Protein AF-C1N6L1-F1 (afdb_monomer)

Nearest PDB structures (foldseek):
  8ee1-assembly1_A  TM=9.247E-01  e=3.999E-08  Saccharopolyspora erythraea
  8ee1-assembly1_D-2  TM=9.179E-01  e=5.974E-08  Saccharopolyspora erythraea
  2hg4-assembly2_D  TM=8.400E-01  e=8.121E-07  Saccharopolyspora erythraea
  3hhd-assembly2_B  TM=9.606E-01  e=1.604E-04  Homo sapiens
  5my0-assembly2_C  TM=9.327E-01  e=1.004E-04  Mus musculus

Organism: Micromonas pusilla (strain CCMP1545) (NCBI:txid564608)

Structure (mmCIF, N/CA/C/O backbone):
data_AF-C1N6L1-F1
#
_entry.id   AF-C1N6L1-F1
#
loop_
_atom_site.group_PDB
_atom_site.id
_atom_site.type_symbol
_atom_site.label_atom_id
_atom_site.label_alt_id
_atom_site.label_comp_id
_atom_site.label_asym_id
_atom_site.label_entity_id
_atom_site.label_seq_id
_atom_site.pdbx_PDB_ins_code
_atom_site.Cartn_x
_atom_site.Cartn_y
_atom_site.Cartn_z
_atom_site.occupancy
_atom_site.B_iso_or_equiv
_atom_site.auth_seq_id
_atom_site.auth_comp_id
_atom_site.auth_asym_id
_atom_site.auth_atom_id
_atom_site.pdbx_PDB_model_num
ATOM 1 N N . MET A 1 1 ? 19.100 -12.404 27.859 1.00 32.50 1 MET A N 1
ATOM 2 C CA . MET A 1 1 ? 19.751 -12.603 26.549 1.00 32.50 1 MET A CA 1
ATOM 3 C C . MET A 1 1 ? 18.911 -13.611 25.803 1.00 32.50 1 MET A C 1
ATOM 5 O O . MET A 1 1 ? 19.029 -14.792 26.083 1.00 32.50 1 MET A O 1
ATOM 9 N N . GLU A 1 2 ? 18.026 -13.154 24.929 1.00 23.53 2 GLU A N 1
ATOM 10 C CA . GLU A 1 2 ? 17.274 -14.043 24.049 1.00 23.53 2 GLU A CA 1
ATOM 11 C C . GLU A 1 2 ? 17.123 -13.315 22.715 1.00 23.53 2 GLU A C 1
ATOM 13 O O . GLU A 1 2 ? 16.688 -12.164 22.660 1.00 23.53 2 GLU A O 1
ATOM 18 N N . TYR A 1 3 ? 17.678 -13.934 21.678 1.00 26.08 3 TYR A N 1
ATOM 19 C CA . TYR A 1 3 ? 17.880 -13.371 20.351 1.00 26.08 3 TYR A CA 1
ATOM 20 C C . TYR A 1 3 ? 16.546 -13.333 19.597 1.00 26.08 3 TYR A C 1
ATOM 22 O O . TYR A 1 3 ? 15.983 -14.375 19.271 1.00 26.08 3 TYR A O 1
ATOM 30 N N . ALA A 1 4 ? 16.064 -12.135 19.267 1.00 24.73 4 ALA A N 1
ATOM 31 C CA . ALA A 1 4 ? 14.999 -11.959 18.289 1.00 24.73 4 ALA A CA 1
ATOM 32 C C . ALA A 1 4 ? 15.598 -12.034 16.874 1.00 24.73 4 ALA A C 1
ATOM 34 O O . ALA A 1 4 ? 16.163 -11.063 16.373 1.00 24.73 4 ALA A O 1
ATOM 35 N N . HIS A 1 5 ? 15.469 -13.187 16.218 1.00 28.05 5 HIS A N 1
ATOM 36 C CA . HIS A 1 5 ? 15.576 -13.267 14.763 1.00 28.05 5 HIS A CA 1
ATOM 37 C C . HIS A 1 5 ? 14.270 -12.740 14.151 1.00 28.05 5 HIS A C 1
ATOM 39 O O . HIS A 1 5 ? 13.277 -13.455 14.080 1.00 28.05 5 HIS A O 1
ATOM 45 N N . LEU A 1 6 ? 14.266 -11.479 13.713 1.00 30.25 6 LEU A N 1
ATOM 46 C CA . LEU A 1 6 ? 13.184 -10.885 12.921 1.00 30.25 6 LEU A CA 1
ATOM 47 C C . LEU A 1 6 ? 13.727 -10.520 11.537 1.00 30.25 6 LEU A C 1
ATOM 49 O O . LEU A 1 6 ? 14.146 -9.395 11.283 1.00 30.25 6 LEU A O 1
ATOM 53 N N . GLY A 1 7 ? 13.747 -11.511 10.647 1.00 26.64 7 GLY A N 1
ATOM 54 C CA . GLY A 1 7 ? 13.896 -11.295 9.213 1.00 26.64 7 GLY A CA 1
ATOM 55 C C . GLY A 1 7 ? 12.523 -11.029 8.604 1.00 26.64 7 GLY A C 1
ATOM 56 O O . GLY A 1 7 ? 11.727 -11.953 8.472 1.00 26.64 7 GLY A O 1
ATOM 57 N N . SER A 1 8 ? 12.233 -9.785 8.220 1.00 33.69 8 SER A N 1
ATO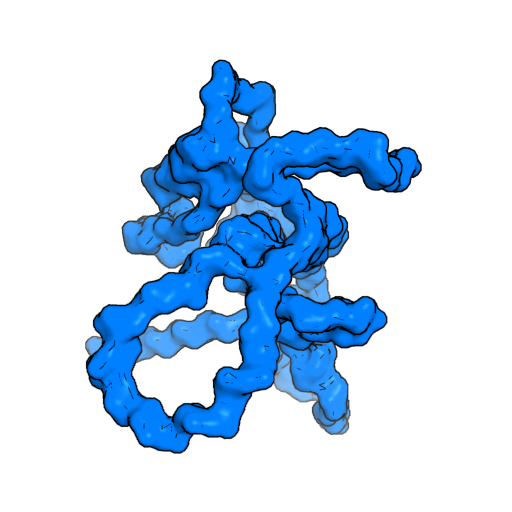M 58 C CA . SER A 1 8 ? 11.078 -9.461 7.377 1.00 33.69 8 SER A CA 1
ATOM 59 C C . SER A 1 8 ? 11.461 -9.635 5.906 1.00 33.69 8 SER A C 1
ATOM 61 O O . SER A 1 8 ? 11.811 -8.684 5.210 1.00 33.69 8 SER A O 1
ATOM 63 N N . GLY A 1 9 ? 11.437 -10.882 5.446 1.00 31.31 9 GLY A N 1
ATOM 64 C CA . GLY A 1 9 ? 11.359 -11.206 4.029 1.00 31.31 9 GLY A CA 1
ATOM 65 C C . GLY A 1 9 ? 9.901 -11.442 3.654 1.00 31.31 9 GLY A C 1
ATOM 66 O O . GLY A 1 9 ? 9.338 -12.466 4.033 1.00 31.31 9 GLY A O 1
ATOM 67 N N . GLY A 1 10 ? 9.296 -10.533 2.887 1.00 37.19 10 GLY A N 1
ATOM 68 C CA . GLY A 1 10 ? 8.065 -10.774 2.126 1.00 37.19 10 GLY A CA 1
ATOM 69 C C . GLY A 1 10 ? 8.317 -11.767 0.987 1.00 37.19 10 GLY A C 1
ATOM 70 O O . GLY A 1 10 ? 8.162 -11.450 -0.185 1.00 37.19 10 GLY A O 1
ATOM 71 N N . GLY A 1 11 ? 8.781 -12.966 1.331 1.00 34.31 11 GLY A N 1
ATOM 72 C CA . GLY A 1 11 ? 8.816 -14.131 0.470 1.00 34.31 11 GLY A CA 1
ATOM 73 C C . GLY A 1 11 ? 7.820 -15.116 1.046 1.00 34.31 11 GLY A C 1
ATOM 74 O O . GLY A 1 11 ? 8.129 -15.817 2.005 1.00 34.31 11 GLY A O 1
ATOM 75 N N . GLY A 1 12 ? 6.614 -15.162 0.486 1.00 36.62 12 GLY A N 1
ATOM 76 C CA . GLY A 1 12 ? 5.636 -16.206 0.780 1.00 36.62 12 GLY A CA 1
ATOM 77 C C . GLY A 1 12 ? 6.090 -17.560 0.233 1.00 36.62 12 GLY A C 1
ATOM 78 O O . GLY A 1 12 ? 5.428 -18.123 -0.628 1.00 36.62 12 GLY A O 1
ATOM 79 N N . GLY A 1 13 ? 7.219 -18.080 0.715 1.00 35.06 13 GLY A N 1
ATOM 80 C CA . GLY A 1 13 ? 7.572 -19.492 0.648 1.00 35.06 13 GLY A CA 1
ATOM 81 C C . GLY A 1 13 ? 6.890 -20.204 1.807 1.00 35.06 13 GLY A C 1
ATOM 82 O O . GLY A 1 13 ? 7.518 -20.505 2.817 1.00 35.06 13 GLY A O 1
ATOM 83 N N . GLY A 1 14 ? 5.575 -20.399 1.702 1.00 37.25 14 GLY A N 1
ATOM 84 C CA . GLY A 1 14 ? 4.820 -21.185 2.669 1.00 37.25 14 GLY A CA 1
ATOM 85 C C . GLY A 1 14 ? 5.219 -22.653 2.572 1.00 37.25 14 GLY A C 1
ATOM 86 O O . GLY A 1 14 ? 4.683 -23.380 1.742 1.00 37.25 14 GLY A O 1
ATOM 87 N N . GLY A 1 15 ? 6.148 -23.083 3.425 1.00 39.19 15 GLY A N 1
ATOM 88 C CA . GLY A 1 15 ? 6.404 -24.492 3.704 1.00 39.19 15 GLY A CA 1
ATOM 89 C C . GLY A 1 15 ? 5.211 -25.108 4.434 1.00 39.19 15 GLY A C 1
ATOM 90 O O . GLY A 1 15 ? 5.141 -25.075 5.658 1.00 39.19 15 GLY A O 1
ATOM 91 N N . GLY A 1 16 ? 4.262 -25.647 3.670 1.00 38.69 16 GLY A N 1
ATOM 92 C CA . GLY A 1 16 ? 3.293 -26.641 4.125 1.00 38.69 16 GLY A CA 1
ATOM 93 C C . GLY A 1 16 ? 3.703 -28.002 3.564 1.00 38.69 16 GLY A C 1
ATOM 94 O O . GLY A 1 16 ? 3.929 -28.118 2.364 1.00 38.69 16 GLY A O 1
ATOM 95 N N . GLY A 1 17 ? 3.854 -29.001 4.434 1.00 39.53 17 GLY A N 1
ATOM 96 C CA . GLY A 1 17 ? 4.333 -30.340 4.086 1.00 39.53 17 GLY A CA 1
ATOM 97 C C . GLY A 1 17 ? 3.552 -31.017 2.951 1.00 39.53 17 GLY A C 1
ATOM 98 O O . GLY A 1 17 ? 2.340 -31.196 3.031 1.00 39.53 17 GLY A O 1
ATOM 99 N N . ASP A 1 18 ? 4.328 -31.367 1.928 1.00 53.88 18 ASP A N 1
ATOM 100 C CA . ASP A 1 18 ? 4.169 -32.284 0.796 1.00 53.88 18 ASP A CA 1
ATOM 101 C C . ASP A 1 18 ? 2.929 -33.204 0.723 1.00 53.88 18 ASP A C 1
ATOM 103 O O . ASP A 1 18 ? 2.715 -34.076 1.568 1.00 53.88 18 ASP A O 1
ATOM 107 N N . ARG A 1 19 ? 2.199 -33.086 -0.399 1.00 47.44 19 ARG A N 1
ATOM 108 C CA . ARG A 1 19 ? 1.609 -34.225 -1.127 1.00 47.44 19 ARG A CA 1
ATOM 109 C C . ARG A 1 19 ? 1.656 -33.993 -2.641 1.00 47.44 19 ARG A C 1
ATOM 111 O O . ARG A 1 19 ? 0.609 -33.900 -3.264 1.00 47.44 19 ARG A O 1
ATOM 118 N N . THR A 1 20 ? 2.854 -33.866 -3.198 1.00 48.56 20 THR A N 1
ATOM 119 C CA . THR A 1 20 ? 3.286 -34.349 -4.521 1.00 48.56 20 THR A CA 1
ATOM 120 C C . THR A 1 20 ? 4.716 -33.850 -4.717 1.00 48.56 20 THR A C 1
ATOM 122 O O . THR A 1 20 ? 4.917 -32.641 -4.837 1.00 48.56 20 THR A O 1
ATOM 125 N N . GLY A 1 21 ? 5.686 -34.761 -4.814 1.00 45.62 21 GLY A N 1
ATOM 126 C CA . GLY A 1 21 ? 7.041 -34.471 -5.287 1.00 45.62 21 GLY A CA 1
ATOM 127 C C . GLY A 1 21 ? 7.032 -33.999 -6.742 1.00 45.62 21 GLY A C 1
ATOM 128 O O . GLY A 1 21 ? 7.324 -34.766 -7.652 1.00 45.62 21 GLY A O 1
ATOM 129 N N . GLY A 1 22 ? 6.622 -32.753 -6.962 1.00 56.22 22 GLY A N 1
ATOM 130 C CA . GLY A 1 22 ? 6.743 -32.057 -8.230 1.00 56.22 22 GLY A CA 1
ATOM 131 C C . GLY A 1 22 ? 8.040 -31.269 -8.224 1.00 56.22 22 GLY A C 1
ATOM 132 O O . GLY A 1 22 ? 8.235 -30.417 -7.355 1.00 56.22 22 GLY A O 1
ATOM 133 N N . ASP A 1 23 ? 8.919 -31.560 -9.179 1.00 62.56 23 ASP A N 1
ATOM 134 C CA . ASP A 1 23 ? 10.159 -30.818 -9.378 1.00 62.56 23 ASP A CA 1
ATOM 135 C C . ASP A 1 23 ? 9.878 -29.312 -9.404 1.00 62.56 23 ASP A C 1
ATOM 137 O O . ASP A 1 23 ? 8.969 -28.833 -10.093 1.00 62.56 23 ASP A O 1
ATOM 141 N N . ALA A 1 24 ? 10.656 -28.552 -8.632 1.00 78.81 24 ALA A N 1
ATOM 142 C CA . ALA A 1 24 ? 10.551 -27.104 -8.626 1.00 78.81 24 ALA A CA 1
ATOM 143 C C . ALA A 1 24 ? 10.782 -26.586 -10.053 1.00 78.81 24 ALA A C 1
ATOM 145 O O . ALA A 1 24 ? 11.872 -26.716 -10.610 1.00 78.81 24 ALA A O 1
ATOM 146 N N . SER A 1 25 ? 9.739 -26.004 -10.649 1.00 86.38 25 SER A N 1
ATOM 147 C CA . SER A 1 25 ? 9.817 -25.440 -11.995 1.00 86.38 25 SER A CA 1
ATOM 148 C C . SER A 1 25 ? 10.957 -24.416 -12.079 1.00 86.38 25 SER A C 1
ATOM 150 O O . SER A 1 25 ? 11.070 -23.570 -11.184 1.00 86.38 25 SER A O 1
ATOM 152 N N . PRO A 1 26 ? 11.750 -24.390 -13.168 1.00 86.00 26 PRO A N 1
ATOM 153 C CA . PRO A 1 26 ? 12.787 -23.372 -13.363 1.00 86.00 26 PRO A CA 1
ATOM 154 C C . PRO A 1 26 ? 12.217 -21.943 -13.378 1.00 86.00 26 PRO A C 1
ATOM 156 O O . PRO A 1 26 ? 12.935 -20.970 -13.149 1.00 86.00 26 PRO A O 1
ATOM 159 N N . TYR A 1 27 ? 10.907 -21.797 -13.598 1.00 87.88 27 TYR A N 1
ATOM 160 C CA . TYR A 1 27 ? 10.216 -20.513 -13.566 1.00 87.88 27 TYR A CA 1
ATOM 161 C C . TYR A 1 27 ? 9.769 -20.091 -12.164 1.00 87.88 27 TYR A C 1
ATOM 163 O O . TYR A 1 27 ? 9.401 -18.934 -11.987 1.00 87.88 27 TYR A O 1
ATOM 171 N N . ALA A 1 28 ? 9.824 -20.971 -11.159 1.00 87.44 28 ALA A N 1
ATOM 172 C CA . ALA A 1 28 ? 9.332 -20.676 -9.813 1.00 87.44 28 ALA A CA 1
ATOM 173 C C . ALA A 1 28 ? 10.054 -19.473 -9.186 1.00 87.44 28 ALA A C 1
ATOM 175 O O . ALA A 1 28 ? 9.405 -18.577 -8.651 1.00 87.44 28 ALA A O 1
ATOM 176 N N . ALA A 1 29 ? 11.381 -19.394 -9.342 1.00 84.31 29 ALA A N 1
ATOM 177 C CA . ALA A 1 29 ? 12.187 -18.300 -8.798 1.00 84.31 29 ALA A CA 1
ATOM 178 C C . ALA A 1 29 ? 11.819 -16.930 -9.392 1.00 84.31 29 ALA A C 1
ATOM 180 O O . ALA A 1 29 ? 11.841 -15.917 -8.698 1.00 84.31 29 ALA A O 1
ATOM 181 N N . THR A 1 30 ? 11.453 -16.886 -10.675 1.00 90.31 30 THR A N 1
ATOM 182 C CA . THR A 1 30 ? 11.105 -15.634 -11.365 1.00 90.31 30 THR A CA 1
ATOM 183 C C . THR A 1 30 ? 9.598 -15.381 -11.417 1.00 90.31 30 THR A C 1
ATOM 185 O O . THR A 1 30 ? 9.170 -14.293 -11.804 1.00 90.31 30 THR A O 1
ATOM 188 N N . GLY A 1 31 ? 8.777 -16.377 -11.091 1.00 88.00 31 GLY A N 1
ATOM 189 C CA . GLY A 1 31 ? 7.320 -16.310 -11.163 1.00 88.00 31 GLY A CA 1
ATOM 190 C C . GLY A 1 31 ? 6.681 -15.634 -9.954 1.00 88.00 31 GLY A C 1
ATOM 191 O O . GLY A 1 31 ? 5.614 -15.047 -10.097 1.00 88.00 31 GLY A O 1
ATOM 192 N N . SER A 1 32 ? 7.332 -15.682 -8.787 1.00 84.88 32 SER A N 1
ATOM 193 C CA . SER A 1 32 ? 6.770 -15.179 -7.523 1.00 84.88 32 SER A CA 1
ATOM 194 C C . SER A 1 32 ? 7.600 -14.095 -6.832 1.00 84.88 32 SER A C 1
ATOM 196 O O . SER A 1 32 ? 7.096 -13.434 -5.925 1.00 84.88 32 SER A O 1
ATOM 198 N N . ALA A 1 33 ? 8.856 -13.877 -7.235 1.00 88.81 33 ALA A N 1
ATOM 199 C CA . ALA A 1 33 ? 9.702 -12.866 -6.609 1.00 88.81 33 ALA A CA 1
ATOM 200 C C . ALA A 1 33 ? 9.187 -11.444 -6.894 1.00 88.81 33 ALA A C 1
ATOM 202 O O . ALA A 1 33 ? 9.113 -11.019 -8.049 1.00 88.81 33 ALA A O 1
ATOM 203 N N . LEU A 1 34 ? 8.901 -10.675 -5.835 1.00 86.94 34 LEU A N 1
ATOM 204 C CA . LEU A 1 34 ? 8.399 -9.300 -5.947 1.00 86.94 34 LEU A CA 1
ATOM 205 C C . LEU A 1 34 ? 9.323 -8.410 -6.786 1.00 86.94 34 LEU A C 1
ATOM 207 O O . LEU A 1 34 ? 8.837 -7.646 -7.614 1.00 86.94 34 LEU A O 1
ATOM 211 N N . SER A 1 35 ? 10.645 -8.537 -6.637 1.00 84.12 35 SER A N 1
ATOM 212 C CA . SER A 1 35 ? 11.641 -7.773 -7.410 1.00 84.12 35 SER A CA 1
ATOM 213 C C . SER A 1 35 ? 11.544 -8.001 -8.921 1.00 84.12 35 SER A C 1
ATOM 215 O O . SER A 1 35 ? 11.841 -7.105 -9.710 1.00 84.12 35 SER A O 1
ATOM 217 N N . VAL A 1 36 ? 11.086 -9.182 -9.336 1.00 92.00 36 VAL A N 1
ATOM 218 C CA . VAL A 1 36 ? 10.944 -9.545 -10.746 1.00 92.00 36 VAL A CA 1
ATOM 219 C C . VAL A 1 36 ? 9.706 -8.894 -11.369 1.00 92.00 36 VAL A C 1
ATOM 221 O O . VAL A 1 36 ? 9.691 -8.678 -12.578 1.00 92.00 36 VAL A O 1
ATOM 224 N N . ALA A 1 37 ? 8.694 -8.507 -10.583 1.00 91.25 37 ALA A N 1
ATOM 225 C CA . ALA A 1 37 ? 7.461 -7.911 -11.103 1.00 91.25 37 ALA A CA 1
ATOM 226 C C . ALA A 1 37 ? 7.715 -6.616 -11.900 1.00 91.25 37 ALA A C 1
ATOM 228 O O . ALA A 1 37 ? 7.333 -6.529 -13.069 1.00 91.25 37 ALA A O 1
ATOM 229 N N . ALA A 1 38 ? 8.422 -5.640 -11.317 1.00 90.69 38 ALA A N 1
ATOM 230 C CA . ALA A 1 38 ? 8.772 -4.400 -12.013 1.00 90.69 38 ALA A CA 1
ATOM 231 C C . ALA A 1 38 ? 9.700 -4.657 -13.215 1.00 90.69 38 ALA A C 1
ATOM 233 O O . ALA A 1 38 ? 9.512 -4.080 -14.287 1.00 90.69 38 ALA A O 1
ATOM 234 N N . GLY A 1 39 ? 10.661 -5.577 -13.063 1.00 90.44 39 GLY A N 1
ATOM 235 C CA . GLY A 1 39 ? 11.566 -5.982 -14.140 1.00 90.44 39 GLY A CA 1
ATOM 236 C C . GLY A 1 39 ? 10.844 -6.622 -15.329 1.00 90.44 39 GLY A C 1
ATOM 237 O O . GLY A 1 39 ? 11.198 -6.347 -16.470 1.00 90.44 39 GLY A O 1
ATOM 238 N N . ARG A 1 40 ? 9.791 -7.419 -15.096 1.00 93.25 40 ARG A N 1
ATOM 239 C CA . ARG A 1 40 ? 8.971 -8.026 -16.159 1.00 93.25 40 ARG A CA 1
ATOM 240 C C . ARG A 1 40 ? 8.203 -6.989 -16.962 1.00 93.25 40 ARG A C 1
ATOM 242 O O . ARG A 1 40 ? 8.122 -7.132 -18.175 1.00 93.25 40 ARG A O 1
ATOM 249 N N . ILE A 1 41 ? 7.675 -5.953 -16.310 1.00 90.25 41 ILE A N 1
ATOM 250 C CA . ILE A 1 41 ? 7.022 -4.835 -17.005 1.00 90.25 41 ILE A CA 1
ATOM 251 C C . ILE A 1 41 ? 8.053 -4.117 -17.880 1.00 90.25 41 ILE A C 1
ATOM 253 O O . ILE A 1 41 ? 7.823 -3.937 -19.073 1.00 90.25 41 ILE A O 1
ATOM 257 N N . ALA A 1 42 ? 9.215 -3.773 -17.318 1.00 88.88 42 ALA A N 1
ATOM 258 C CA . ALA A 1 42 ? 10.275 -3.115 -18.077 1.00 88.88 42 ALA A CA 1
ATOM 259 C C . ALA A 1 42 ? 10.747 -3.960 -19.270 1.00 88.88 42 ALA A C 1
ATOM 261 O O . ALA A 1 42 ? 10.841 -3.450 -20.381 1.00 88.88 42 ALA A O 1
ATOM 262 N N . PHE A 1 43 ? 10.961 -5.261 -19.066 1.00 89.81 43 PHE A N 1
ATOM 263 C CA . PHE A 1 43 ? 11.347 -6.194 -20.121 1.00 89.81 43 PHE A CA 1
ATOM 264 C C . PHE A 1 43 ? 10.274 -6.317 -21.212 1.00 89.81 43 PHE A C 1
ATOM 266 O O . PHE A 1 43 ? 10.594 -6.210 -22.392 1.00 89.81 43 PHE A O 1
ATOM 273 N N . ALA A 1 44 ? 9.004 -6.501 -20.835 1.00 92.12 44 ALA A N 1
ATOM 274 C CA . ALA A 1 44 ? 7.905 -6.706 -21.780 1.00 92.12 44 ALA A CA 1
ATOM 275 C C . ALA A 1 44 ? 7.644 -5.486 -22.677 1.00 92.12 44 ALA A C 1
ATOM 277 O O . ALA A 1 44 ? 7.279 -5.654 -23.837 1.00 92.12 44 ALA A O 1
ATOM 278 N N . PHE A 1 45 ? 7.843 -4.272 -22.155 1.00 85.62 45 PHE A N 1
ATOM 279 C CA . PHE A 1 45 ? 7.627 -3.025 -22.896 1.00 85.62 45 PHE A CA 1
ATOM 280 C C . PHE A 1 45 ? 8.920 -2.362 -23.398 1.00 85.62 45 PHE A C 1
ATOM 282 O O . PHE A 1 45 ? 8.861 -1.287 -23.992 1.00 85.62 45 PHE A O 1
ATOM 289 N N . GLY A 1 46 ? 10.086 -2.974 -23.172 1.00 83.94 46 GLY A N 1
ATOM 290 C CA . GLY A 1 46 ? 11.377 -2.425 -23.595 1.00 83.94 46 GLY A CA 1
ATOM 291 C C . GLY A 1 46 ? 11.775 -1.128 -22.879 1.00 83.94 46 GLY A C 1
ATOM 292 O O . GLY A 1 46 ? 12.427 -0.271 -23.474 1.00 83.94 46 GLY A O 1
ATOM 293 N N . PHE A 1 47 ? 11.381 -0.944 -21.615 1.00 83.81 47 PHE A N 1
ATOM 294 C CA . PHE A 1 47 ? 11.764 0.234 -20.835 1.00 83.81 47 PHE A CA 1
ATOM 295 C C . PHE A 1 47 ? 13.217 0.127 -20.360 1.00 83.81 47 PHE A C 1
ATOM 297 O O . PHE A 1 47 ? 13.586 -0.817 -19.667 1.00 83.81 47 PHE A O 1
ATOM 304 N N . GLY A 1 48 ? 14.034 1.127 -20.699 1.00 70.94 48 GLY A N 1
ATOM 305 C CA . GLY A 1 48 ? 15.458 1.181 -20.339 1.00 70.94 48 GLY A CA 1
ATOM 306 C C . GLY A 1 48 ? 15.780 1.931 -19.040 1.00 70.94 48 GLY A C 1
ATOM 307 O O . GLY A 1 48 ? 16.950 2.093 -18.706 1.00 70.94 48 GLY A O 1
ATOM 308 N N . SER A 1 49 ? 14.771 2.439 -18.325 1.00 71.75 49 SER A N 1
ATOM 309 C CA . SER A 1 49 ? 14.949 3.197 -17.079 1.00 71.75 49 SER A CA 1
ATOM 310 C C . SER A 1 49 ? 14.894 2.308 -15.829 1.00 71.75 49 SER A C 1
ATOM 312 O O . SER A 1 49 ? 14.700 1.099 -15.905 1.00 71.75 49 SER A O 1
ATOM 314 N N . THR A 1 50 ? 15.025 2.919 -14.647 1.00 83.88 50 THR A N 1
ATOM 315 C CA . THR A 1 50 ? 14.895 2.234 -13.352 1.00 83.88 50 THR A CA 1
ATOM 316 C C . THR A 1 50 ? 13.573 1.471 -13.234 1.00 83.88 50 THR A C 1
ATOM 318 O O . THR A 1 50 ? 12.506 2.048 -13.436 1.00 83.88 50 THR A O 1
ATOM 321 N N . ALA A 1 51 ? 13.661 0.203 -12.832 1.00 88.69 51 ALA A N 1
ATOM 322 C CA . ALA A 1 51 ? 12.535 -0.636 -12.445 1.00 88.69 51 ALA A CA 1
ATOM 323 C C . ALA A 1 51 ? 12.722 -1.060 -10.985 1.00 88.69 51 ALA A C 1
ATOM 325 O O . ALA A 1 51 ? 13.768 -1.599 -10.624 1.00 88.69 51 ALA A O 1
ATOM 326 N N . VAL A 1 52 ? 11.730 -0.789 -10.138 1.00 91.50 52 VAL A N 1
ATOM 327 C CA . VAL A 1 52 ? 11.799 -1.069 -8.701 1.00 91.50 52 VAL A CA 1
ATOM 328 C C . VAL A 1 52 ? 10.461 -1.594 -8.203 1.00 91.50 52 VAL A C 1
ATOM 330 O O . VAL A 1 52 ? 9.407 -1.082 -8.578 1.00 91.50 52 VAL A O 1
ATOM 333 N N . SER A 1 53 ? 10.515 -2.612 -7.352 1.00 93.31 53 SER A N 1
ATOM 334 C CA . SER A 1 53 ? 9.362 -3.093 -6.596 1.00 93.31 53 SER A CA 1
ATOM 335 C C . SER A 1 53 ? 9.431 -2.529 -5.182 1.00 93.31 53 SER A C 1
ATOM 337 O O . SER A 1 53 ? 10.493 -2.549 -4.562 1.00 93.31 53 SER A O 1
ATOM 339 N N . VAL A 1 54 ? 8.306 -2.021 -4.681 1.00 93.62 54 VAL A N 1
ATOM 340 C CA . VAL A 1 54 ? 8.196 -1.399 -3.357 1.00 93.62 54 VAL A CA 1
ATOM 341 C C . VAL A 1 54 ? 7.271 -2.248 -2.496 1.00 93.62 54 VAL A C 1
ATOM 343 O O . VAL A 1 54 ? 6.148 -2.532 -2.904 1.00 93.62 54 VAL A O 1
ATOM 346 N N . ASP A 1 55 ? 7.736 -2.623 -1.306 1.00 94.81 55 ASP A N 1
ATOM 347 C CA . ASP A 1 55 ? 6.926 -3.297 -0.293 1.00 94.81 55 ASP A CA 1
ATOM 348 C C . ASP A 1 55 ? 7.008 -2.514 1.019 1.00 94.81 55 ASP A C 1
ATOM 350 O O . ASP A 1 55 ? 7.965 -2.619 1.784 1.00 94.81 55 ASP A O 1
ATOM 354 N N . THR A 1 56 ? 6.002 -1.671 1.241 1.00 95.50 56 THR A N 1
ATOM 355 C CA . THR A 1 56 ? 5.779 -0.971 2.512 1.00 95.50 56 THR A CA 1
ATOM 356 C C . THR A 1 56 ? 4.420 -1.357 3.091 1.00 95.50 56 THR A C 1
ATOM 358 O O . THR A 1 56 ? 3.713 -0.520 3.656 1.00 95.50 56 THR A O 1
ATOM 361 N N . ALA A 1 57 ? 4.021 -2.622 2.905 1.00 95.88 57 ALA A N 1
ATOM 362 C CA . ALA A 1 57 ? 2.706 -3.134 3.279 1.00 95.88 57 ALA A CA 1
ATOM 363 C C . ALA A 1 57 ? 1.561 -2.259 2.717 1.00 95.88 57 ALA A C 1
ATOM 365 O O . ALA A 1 57 ? 1.514 -1.980 1.517 1.00 95.88 57 ALA A O 1
ATOM 366 N N . CYS A 1 58 ? 0.635 -1.804 3.569 1.00 96.50 58 CYS A N 1
ATOM 367 C CA . CYS A 1 58 ? -0.585 -1.093 3.175 1.00 96.50 58 CYS A CA 1
ATOM 368 C C . CYS A 1 58 ? -0.346 0.216 2.397 1.00 96.50 58 CYS A C 1
ATOM 370 O O . CYS A 1 58 ? -1.253 0.679 1.709 1.00 96.50 58 CYS A O 1
ATOM 372 N N . SER A 1 59 ? 0.846 0.818 2.483 1.00 96.50 59 SER A N 1
ATOM 373 C CA . SER A 1 59 ? 1.180 2.070 1.788 1.00 96.50 59 SER A CA 1
ATOM 374 C C . SER A 1 59 ? 1.941 1.876 0.470 1.00 96.50 59 SER A C 1
ATOM 376 O O . SER A 1 59 ? 2.225 2.866 -0.202 1.00 96.50 59 SER A O 1
ATOM 378 N N . ALA A 1 60 ? 2.243 0.634 0.062 1.00 95.12 60 ALA A N 1
ATOM 379 C CA . ALA A 1 60 ? 3.156 0.335 -1.049 1.00 95.12 60 ALA A CA 1
ATOM 380 C C . ALA A 1 60 ? 2.828 1.086 -2.353 1.00 95.12 60 ALA A C 1
ATOM 382 O O . ALA A 1 60 ? 3.727 1.637 -2.987 1.00 95.12 60 ALA A O 1
ATOM 383 N N . ALA A 1 61 ? 1.547 1.177 -2.731 1.00 93.31 61 ALA A N 1
ATOM 384 C CA . ALA A 1 61 ? 1.129 1.878 -3.947 1.00 93.31 61 ALA A CA 1
ATOM 385 C C . ALA A 1 61 ? 1.385 3.398 -3.885 1.00 93.31 61 ALA A C 1
ATOM 387 O O . ALA A 1 61 ? 1.855 3.983 -4.860 1.00 93.31 61 ALA A O 1
ATOM 388 N N . LEU A 1 62 ? 1.132 4.043 -2.739 1.00 93.44 62 LEU A N 1
ATOM 389 C CA . LEU A 1 62 ? 1.419 5.472 -2.553 1.00 93.44 62 LEU A CA 1
ATOM 390 C C . LEU A 1 62 ? 2.927 5.731 -2.475 1.00 93.44 62 LEU A C 1
ATOM 392 O O . LEU A 1 62 ? 3.410 6.695 -3.066 1.00 93.44 62 LEU A O 1
ATOM 396 N N . THR A 1 63 ? 3.683 4.843 -1.826 1.00 94.56 63 THR A N 1
ATOM 397 C CA . THR A 1 63 ? 5.150 4.908 -1.808 1.00 94.56 63 THR A CA 1
ATOM 398 C C . THR A 1 63 ? 5.727 4.745 -3.217 1.00 94.56 63 THR A C 1
ATOM 400 O O . THR A 1 63 ? 6.659 5.458 -3.577 1.00 94.56 63 THR A O 1
ATOM 403 N N . ALA A 1 64 ? 5.155 3.875 -4.056 1.00 92.12 64 ALA A N 1
ATOM 404 C CA . ALA A 1 64 ? 5.567 3.731 -5.453 1.00 92.12 64 ALA A CA 1
ATOM 405 C C . ALA A 1 64 ? 5.337 5.021 -6.261 1.00 92.12 64 ALA A C 1
ATOM 407 O O . ALA A 1 64 ? 6.219 5.434 -7.014 1.00 92.12 64 ALA A O 1
ATOM 408 N N . VAL A 1 65 ? 4.196 5.696 -6.067 1.00 90.31 65 VAL A N 1
ATOM 409 C CA . VAL A 1 65 ? 3.932 7.019 -6.667 1.00 90.31 65 VAL A CA 1
ATOM 410 C C . VAL A 1 65 ? 4.936 8.059 -6.161 1.00 90.31 65 VAL A C 1
ATOM 412 O O . VAL A 1 65 ? 5.507 8.794 -6.966 1.00 90.31 65 VAL A O 1
ATOM 415 N N . HIS A 1 66 ? 5.192 8.096 -4.849 1.00 92.19 66 HIS A N 1
ATOM 416 C CA . HIS A 1 66 ? 6.169 9.002 -4.245 1.00 92.19 66 HIS A CA 1
ATOM 417 C C . HIS A 1 66 ? 7.568 8.796 -4.840 1.00 92.19 66 HIS A C 1
ATOM 419 O O . HIS A 1 66 ? 8.181 9.751 -5.304 1.00 92.19 66 HIS A O 1
ATOM 425 N N . VAL A 1 67 ? 8.052 7.552 -4.918 1.00 89.19 67 VAL A N 1
ATOM 426 C CA . VAL A 1 67 ? 9.361 7.221 -5.504 1.00 89.19 67 VAL A CA 1
ATOM 427 C C . VAL A 1 67 ? 9.420 7.575 -6.991 1.00 89.19 67 VAL A C 1
ATOM 429 O O . VAL A 1 67 ? 10.432 8.106 -7.443 1.00 89.19 67 VAL A O 1
ATOM 432 N N . ALA A 1 68 ? 8.350 7.339 -7.756 1.00 87.25 68 ALA A N 1
ATOM 433 C CA . ALA A 1 68 ? 8.296 7.706 -9.171 1.00 87.25 68 ALA A CA 1
ATOM 434 C C . ALA A 1 68 ? 8.350 9.231 -9.381 1.00 87.25 68 ALA A C 1
ATOM 436 O O . ALA A 1 68 ? 9.053 9.703 -10.276 1.00 87.25 68 ALA A O 1
ATOM 437 N N . ARG A 1 69 ? 7.658 10.009 -8.536 1.00 84.00 69 ARG A N 1
ATOM 438 C CA . ARG A 1 69 ? 7.701 11.481 -8.539 1.00 84.00 69 ARG A CA 1
ATOM 439 C C . ARG A 1 69 ? 9.076 11.996 -8.113 1.00 84.00 69 ARG A C 1
ATOM 441 O O . ARG A 1 69 ? 9.709 12.743 -8.855 1.00 84.00 69 ARG A O 1
ATOM 448 N N . SER A 1 70 ? 9.575 11.551 -6.964 1.00 79.25 70 SER A N 1
ATOM 449 C CA . SER A 1 70 ? 10.871 11.965 -6.418 1.00 79.25 70 SER A CA 1
ATOM 450 C C . SER A 1 70 ? 12.031 11.572 -7.337 1.00 79.25 70 SER A C 1
ATOM 452 O O . SER A 1 70 ? 12.924 12.376 -7.582 1.00 79.25 70 SER A O 1
ATOM 454 N N . GLY A 1 71 ? 12.012 10.372 -7.920 1.00 70.38 71 GLY A N 1
ATOM 455 C CA . GLY A 1 71 ? 13.048 9.899 -8.843 1.00 70.38 71 GLY A CA 1
ATOM 456 C C . GLY A 1 71 ? 13.124 10.689 -10.153 1.00 70.38 71 GLY A C 1
ATOM 457 O O . GLY A 1 71 ? 14.199 10.779 -10.747 1.00 70.38 71 GLY A O 1
ATOM 458 N N . ALA A 1 72 ? 12.020 11.297 -10.588 1.00 59.06 72 ALA A N 1
ATOM 459 C CA . ALA A 1 72 ? 12.014 12.203 -11.731 1.00 59.06 72 ALA A CA 1
ATOM 460 C C . ALA A 1 72 ? 12.465 13.625 -11.372 1.00 59.06 72 ALA A C 1
ATOM 462 O O . ALA A 1 72 ? 13.132 14.267 -12.182 1.00 59.06 72 ALA A O 1
ATOM 463 N N . LEU A 1 73 ? 12.153 14.090 -10.157 1.00 50.53 73 LEU A N 1
ATOM 464 C CA . LEU A 1 73 ? 12.542 15.414 -9.658 1.00 50.53 73 LEU A CA 1
ATOM 465 C C . LEU A 1 73 ? 14.017 15.482 -9.217 1.00 50.53 73 LEU A C 1
ATOM 467 O O . LEU A 1 73 ? 14.661 16.512 -9.391 1.00 50.53 73 LEU A O 1
ATOM 471 N N . HIS A 1 74 ? 14.581 14.392 -8.686 1.00 49.75 74 HIS A N 1
ATOM 472 C CA . HIS A 1 74 ? 15.900 14.382 -8.036 1.00 49.75 74 HIS A CA 1
ATOM 473 C C . HIS A 1 74 ? 17.049 13.800 -8.871 1.00 49.75 74 HIS A C 1
ATOM 475 O O . HIS A 1 74 ? 18.165 13.688 -8.370 1.00 49.75 74 HIS A O 1
ATOM 481 N N . ARG A 1 75 ? 16.867 13.501 -10.164 1.00 47.06 75 ARG A N 1
ATOM 482 C CA . ARG A 1 75 ? 17.996 13.135 -11.053 1.00 47.06 75 ARG A CA 1
ATOM 483 C C . ARG A 1 75 ? 18.809 14.336 -11.575 1.00 47.06 75 ARG A C 1
ATOM 485 O O . ARG A 1 75 ? 19.545 14.200 -12.540 1.00 47.06 75 ARG A O 1
ATOM 492 N N . GLY A 1 76 ? 18.740 15.473 -10.876 1.00 34.22 76 GLY A N 1
ATOM 493 C CA . GLY A 1 76 ? 19.826 16.462 -10.781 1.00 34.22 76 GLY A CA 1
ATOM 494 C C . GLY A 1 76 ? 20.646 16.365 -9.476 1.00 34.22 76 GLY A C 1
ATOM 495 O O . GLY A 1 76 ? 21.516 17.191 -9.245 1.00 34.22 76 GLY A O 1
ATOM 496 N N . GLY A 1 77 ? 20.365 15.381 -8.611 1.00 29.27 77 GLY A N 1
ATOM 497 C CA . GLY A 1 77 ? 20.856 15.275 -7.227 1.00 29.27 77 GLY A CA 1
ATOM 498 C C . GLY A 1 77 ? 21.585 13.970 -6.886 1.00 29.27 77 GLY A C 1
ATOM 499 O O . GLY A 1 77 ? 21.657 13.597 -5.723 1.00 29.27 77 GLY A O 1
ATOM 500 N N . PHE A 1 78 ? 22.138 13.288 -7.891 1.00 33.25 78 PHE A N 1
ATOM 501 C CA . PHE A 1 78 ? 23.396 12.536 -7.745 1.00 33.25 78 PHE A CA 1
ATOM 502 C C . PHE A 1 78 ? 24.504 13.280 -8.513 1.00 33.25 78 PHE A C 1
ATOM 504 O O . PHE A 1 78 ? 25.351 12.685 -9.169 1.00 33.25 78 PHE A O 1
ATOM 511 N N . ALA A 1 79 ? 24.460 14.614 -8.492 1.00 35.75 79 ALA A N 1
ATOM 512 C CA . ALA A 1 79 ? 25.641 15.412 -8.757 1.00 35.75 79 ALA A CA 1
ATOM 513 C C . ALA A 1 79 ? 26.454 15.432 -7.457 1.00 35.75 79 ALA A C 1
ATOM 515 O O . ALA A 1 79 ? 26.070 16.086 -6.495 1.00 35.75 79 ALA A O 1
ATOM 516 N N . ASP A 1 80 ? 27.517 14.633 -7.452 1.00 37.62 80 ASP A N 1
ATOM 517 C CA . ASP A 1 80 ? 28.758 14.906 -6.734 1.00 37.62 80 ASP A CA 1
ATOM 518 C C . ASP A 1 80 ? 28.642 15.285 -5.241 1.00 37.62 80 ASP A C 1
ATOM 520 O O . ASP A 1 80 ? 28.783 16.443 -4.860 1.00 37.62 80 ASP A O 1
ATOM 524 N N . ASP A 1 81 ? 28.473 14.287 -4.367 1.00 35.62 81 ASP A N 1
ATOM 525 C CA . ASP A 1 81 ? 28.976 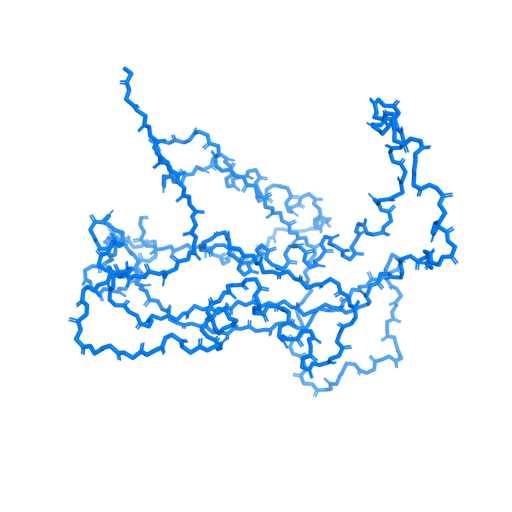14.396 -2.991 1.00 35.62 81 ASP A CA 1
ATOM 526 C C . ASP A 1 81 ? 30.299 13.621 -2.866 1.00 35.62 81 ASP A C 1
ATOM 528 O O . ASP A 1 81 ? 30.427 12.657 -2.103 1.00 35.62 81 ASP A O 1
ATOM 532 N N . SER A 1 82 ? 31.314 14.038 -3.640 1.00 38.41 82 SER A N 1
ATOM 533 C CA . SER A 1 82 ? 32.704 13.566 -3.505 1.00 38.41 82 SER A CA 1
ATOM 534 C C . SER A 1 82 ? 33.262 13.722 -2.083 1.00 38.41 82 SER A C 1
ATOM 536 O O . SER A 1 82 ? 34.278 13.110 -1.749 1.00 38.41 82 SER A O 1
ATOM 538 N N . SER A 1 83 ? 32.601 14.489 -1.205 1.00 34.16 83 SER A N 1
ATOM 539 C CA . SER A 1 83 ? 33.022 14.672 0.186 1.00 34.16 83 SER A CA 1
ATOM 540 C C . SER A 1 83 ? 32.790 13.437 1.070 1.00 34.16 83 SER A C 1
ATOM 542 O O . SER A 1 83 ? 33.470 13.281 2.085 1.00 34.16 83 SER A O 1
ATOM 544 N N . ARG A 1 84 ? 31.897 12.516 0.671 1.00 38.34 84 ARG A N 1
ATOM 545 C CA . ARG A 1 84 ? 31.662 11.240 1.377 1.00 38.34 84 ARG A CA 1
ATOM 546 C C . ARG A 1 84 ? 32.436 10.054 0.809 1.00 38.34 84 ARG A C 1
ATOM 548 O O . ARG A 1 84 ? 32.647 9.076 1.524 1.00 38.34 84 ARG A O 1
ATOM 555 N N . LEU A 1 85 ? 32.882 10.145 -0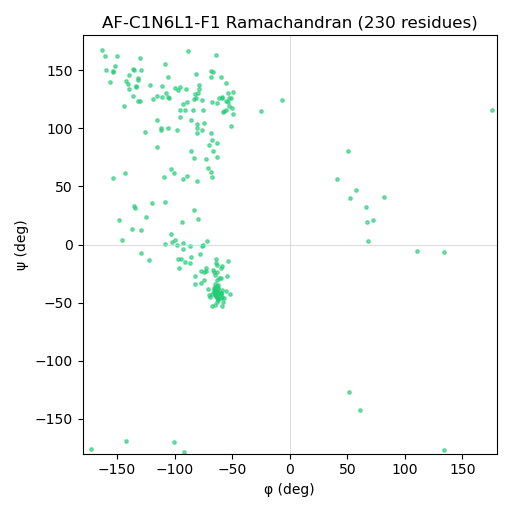.443 1.00 39.31 85 LEU A N 1
ATOM 556 C CA . LEU A 1 85 ? 33.656 9.099 -1.120 1.00 39.31 85 LEU A CA 1
ATOM 557 C C . LEU A 1 85 ? 35.175 9.261 -0.944 1.00 39.31 85 LEU A C 1
ATOM 559 O O . LEU A 1 85 ? 35.908 8.296 -1.132 1.00 39.31 85 LEU A O 1
ATOM 563 N N . SER A 1 86 ? 35.654 10.426 -0.497 1.00 39.62 86 SER A N 1
ATOM 564 C CA . SER A 1 86 ? 37.079 10.685 -0.226 1.00 39.62 86 SER A CA 1
ATOM 565 C C . SER A 1 86 ? 37.683 9.831 0.903 1.00 39.62 86 SER A C 1
ATOM 567 O O . SER A 1 86 ? 38.902 9.705 0.986 1.00 39.62 86 SER A O 1
ATOM 5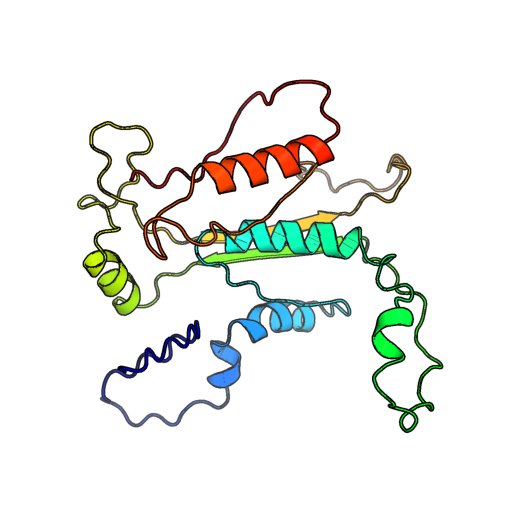69 N N . ASN A 1 87 ? 36.850 9.201 1.740 1.00 39.75 87 ASN A N 1
ATOM 570 C CA . ASN A 1 87 ? 37.289 8.307 2.819 1.00 39.75 87 ASN A CA 1
ATOM 571 C C . ASN A 1 87 ? 37.348 6.822 2.424 1.00 39.75 87 ASN A C 1
ATOM 573 O O . ASN A 1 87 ? 37.780 5.997 3.229 1.00 39.75 87 ASN A O 1
ATOM 577 N N . LEU A 1 88 ? 36.940 6.460 1.205 1.00 39.94 88 LEU A N 1
ATOM 578 C CA . LEU A 1 88 ? 37.110 5.107 0.685 1.00 39.94 88 LEU A CA 1
ATOM 579 C C . LEU A 1 88 ? 38.130 5.147 -0.450 1.00 39.94 88 LEU A C 1
ATOM 581 O O . LEU A 1 88 ? 37.825 5.512 -1.579 1.00 39.94 88 LEU A O 1
ATOM 585 N N . ASN A 1 89 ? 39.365 4.769 -0.129 1.00 37.50 89 ASN A N 1
ATOM 586 C CA . ASN A 1 89 ? 40.467 4.650 -1.077 1.00 37.50 89 ASN A CA 1
ATOM 587 C C . ASN A 1 89 ? 40.198 3.509 -2.083 1.00 37.50 89 ASN A C 1
ATOM 589 O O . ASN A 1 89 ? 40.676 2.389 -1.922 1.00 37.50 89 ASN A O 1
ATOM 593 N N . LEU A 1 90 ? 39.391 3.793 -3.105 1.00 43.91 90 LEU A N 1
ATOM 594 C CA . LEU A 1 90 ? 39.038 2.899 -4.211 1.00 43.91 90 LEU A CA 1
ATOM 595 C C . LEU A 1 90 ? 39.712 3.385 -5.499 1.00 43.91 90 LEU A C 1
ATOM 597 O O . LEU A 1 90 ? 39.072 3.668 -6.506 1.00 43.91 90 LEU A O 1
ATOM 601 N N . ASN A 1 91 ? 41.040 3.475 -5.471 1.00 34.94 91 ASN A N 1
ATOM 602 C CA . ASN A 1 91 ? 41.839 3.943 -6.604 1.00 34.94 91 ASN A CA 1
ATOM 603 C C . ASN A 1 91 ? 42.136 2.843 -7.651 1.00 34.94 91 ASN A C 1
ATOM 605 O O . ASN A 1 91 ? 43.187 2.860 -8.285 1.00 34.94 91 ASN A O 1
ATOM 609 N N . SER A 1 92 ? 41.255 1.849 -7.821 1.00 38.47 92 SER A N 1
ATOM 610 C CA . SER A 1 92 ? 41.535 0.669 -8.663 1.00 38.47 92 SER A CA 1
ATOM 611 C C . SER A 1 92 ? 40.479 0.310 -9.716 1.00 38.47 92 SER A C 1
ATOM 613 O O . SER A 1 92 ? 40.607 -0.732 -10.350 1.00 38.47 92 SER A O 1
ATOM 615 N N . TYR A 1 93 ? 39.502 1.177 -10.006 1.00 33.25 93 TYR A N 1
ATOM 616 C CA . TYR A 1 93 ? 38.526 0.933 -11.087 1.00 33.25 93 TYR A CA 1
ATOM 617 C C . TYR A 1 93 ? 38.254 2.153 -11.993 1.00 33.25 93 TYR A C 1
ATOM 619 O O . TYR A 1 93 ? 37.158 2.315 -12.521 1.00 33.25 93 TYR A O 1
ATOM 627 N N . SER A 1 94 ? 39.250 3.011 -12.242 1.00 39.34 94 SER A N 1
ATOM 628 C CA . SER A 1 94 ? 39.091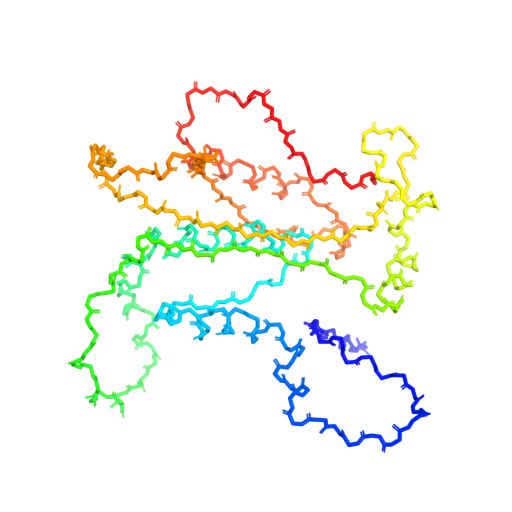 4.196 -13.106 1.00 39.34 94 SER A CA 1
ATOM 629 C C . SER A 1 94 ? 39.380 3.916 -14.592 1.00 39.34 94 SER A C 1
ATOM 631 O O . SER A 1 94 ? 40.276 4.521 -15.172 1.00 39.34 94 SER A O 1
ATOM 633 N N . ASN A 1 95 ? 38.657 2.991 -15.232 1.00 32.56 95 ASN A N 1
ATOM 634 C CA . ASN A 1 95 ? 38.669 2.874 -16.702 1.00 32.56 95 ASN A CA 1
ATOM 635 C C . ASN A 1 95 ? 37.368 2.257 -17.256 1.00 32.56 95 ASN A C 1
ATOM 637 O O . ASN A 1 95 ? 37.376 1.245 -17.950 1.00 32.56 95 ASN A O 1
ATOM 641 N N . SER A 1 96 ? 36.224 2.880 -16.954 1.00 35.81 96 SER A N 1
ATOM 642 C CA . SER A 1 96 ? 34.993 2.709 -17.754 1.00 35.81 96 SER A CA 1
ATOM 643 C C . SER A 1 96 ? 34.108 3.970 -17.842 1.00 35.81 96 SER A C 1
ATOM 645 O O . SER A 1 96 ? 33.066 3.958 -18.495 1.00 35.81 96 SER A O 1
ATOM 647 N N . GLU A 1 97 ? 34.545 5.107 -17.285 1.00 36.09 97 GLU A N 1
ATOM 648 C CA . GLU A 1 97 ? 33.788 6.369 -17.245 1.00 36.09 97 GLU A CA 1
ATOM 649 C C . GLU A 1 97 ? 33.848 7.178 -18.554 1.00 36.09 97 GLU A C 1
ATOM 651 O O . GLU A 1 97 ? 34.223 8.350 -18.578 1.00 36.09 97 GLU A O 1
ATOM 656 N N . ARG A 1 98 ? 33.478 6.572 -19.687 1.00 32.72 98 ARG A N 1
ATOM 657 C CA . ARG A 1 98 ? 33.317 7.325 -20.946 1.00 32.72 98 ARG A CA 1
ATOM 658 C C . ARG A 1 98 ? 32.040 6.993 -21.717 1.00 32.72 98 ARG A C 1
ATOM 660 O O . ARG A 1 98 ? 32.000 7.088 -22.939 1.00 32.72 98 ARG A O 1
ATOM 667 N N . SER A 1 99 ? 30.971 6.633 -21.004 1.00 31.30 99 SER A N 1
ATOM 668 C CA . SER A 1 99 ? 29.604 6.575 -21.559 1.00 31.30 99 SER A CA 1
ATOM 669 C C . SER A 1 99 ? 28.496 6.904 -20.547 1.00 31.30 99 SER A C 1
ATOM 671 O O . SER A 1 99 ? 27.338 6.575 -20.784 1.00 31.30 99 SER A O 1
ATOM 673 N N . ALA A 1 100 ? 28.804 7.604 -19.447 1.00 38.00 100 ALA A N 1
ATOM 674 C CA . ALA A 1 100 ? 27.775 8.220 -18.607 1.00 38.00 100 ALA A CA 1
ATOM 675 C C . ALA A 1 100 ? 27.193 9.443 -19.340 1.00 38.00 100 ALA A C 1
ATOM 677 O O . ALA A 1 100 ? 27.515 10.593 -19.052 1.00 38.00 100 ALA A O 1
ATOM 678 N N . SER A 1 101 ? 26.376 9.181 -20.361 1.00 37.12 101 SER A N 1
ATOM 679 C CA . SER A 1 101 ? 25.488 10.170 -20.956 1.00 37.12 101 SER A CA 1
ATOM 680 C C . SER A 1 101 ? 24.687 10.824 -19.833 1.00 37.12 101 SER A C 1
ATOM 682 O O . SER A 1 101 ? 24.069 10.104 -19.046 1.00 37.12 101 SER A O 1
ATOM 684 N N . SER A 1 102 ? 24.721 12.159 -19.770 1.00 40.59 102 SER A N 1
ATOM 685 C CA . SER A 1 102 ? 23.838 13.013 -18.965 1.00 40.59 102 SER A CA 1
ATOM 686 C C . SER A 1 102 ? 22.511 12.306 -18.682 1.00 40.59 102 SER A C 1
ATOM 688 O O . SER A 1 102 ? 21.793 11.956 -19.622 1.00 40.59 102 SER A O 1
ATOM 690 N N . ALA A 1 103 ? 22.245 12.002 -17.408 1.00 46.88 103 ALA A N 1
ATOM 691 C CA . ALA A 1 103 ? 21.085 11.233 -16.981 1.00 46.88 103 ALA A CA 1
ATOM 692 C C . ALA A 1 103 ? 19.801 11.997 -17.336 1.00 46.88 103 ALA A C 1
ATOM 694 O O . ALA A 1 103 ? 19.284 12.780 -16.544 1.00 46.88 103 ALA A O 1
ATOM 695 N N . SER A 1 104 ? 19.302 11.783 -18.552 1.00 49.97 104 SER A N 1
ATOM 696 C CA . SER A 1 104 ? 18.023 12.302 -19.015 1.00 49.97 104 SER A CA 1
ATOM 697 C C . SER A 1 104 ? 16.946 11.833 -18.038 1.00 49.97 104 SER A C 1
ATOM 699 O O . SER A 1 104 ? 16.739 10.629 -17.860 1.00 49.97 104 SER A O 1
ATOM 701 N N . SER A 1 105 ? 16.294 12.770 -17.343 1.00 58.62 105 SER A N 1
ATOM 702 C CA . SER A 1 105 ? 15.131 12.439 -16.528 1.00 58.62 105 SER A CA 1
ATOM 703 C C . SER A 1 105 ? 14.052 11.881 -17.455 1.00 58.62 105 SER A C 1
ATOM 705 O O . SER A 1 105 ? 13.705 12.480 -18.477 1.00 58.62 105 SER A O 1
ATOM 707 N N . SER A 1 106 ? 13.539 10.690 -17.138 1.00 61.56 106 SER A N 1
ATOM 708 C CA . SER A 1 106 ? 12.456 10.120 -17.932 1.00 61.56 106 SER A CA 1
ATOM 709 C C . SER A 1 106 ? 11.237 11.030 -17.807 1.00 61.56 106 SER A C 1
ATOM 711 O O . SER A 1 106 ? 10.737 11.251 -16.706 1.00 61.56 106 SER A O 1
ATOM 713 N N . ARG A 1 107 ? 10.733 11.543 -18.936 1.00 73.12 107 ARG A N 1
ATOM 714 C CA . ARG A 1 107 ? 9.507 12.365 -18.974 1.00 73.12 107 ARG A CA 1
ATOM 715 C C . ARG A 1 107 ? 8.265 11.593 -18.525 1.00 73.12 107 ARG A C 1
ATOM 717 O O . ARG A 1 107 ? 7.259 12.207 -18.181 1.00 73.12 107 ARG A O 1
ATOM 724 N N . HIS A 1 108 ? 8.345 10.264 -18.513 1.00 81.12 108 HIS A N 1
ATOM 725 C CA . HIS A 1 108 ? 7.262 9.380 -18.113 1.00 81.12 108 HIS A CA 1
ATOM 726 C C . HIS A 1 108 ? 7.723 8.363 -17.073 1.00 81.12 108 HIS A C 1
ATOM 728 O O . HIS A 1 108 ? 8.879 7.934 -17.046 1.00 81.12 108 HIS A O 1
ATOM 734 N N . SER A 1 109 ? 6.808 7.941 -16.215 1.00 86.56 109 SER A N 1
ATOM 735 C CA . SER A 1 109 ? 7.022 6.825 -15.299 1.00 86.56 109 SER A CA 1
ATOM 736 C C . SER A 1 109 ? 5.762 5.987 -15.212 1.00 86.56 109 SER A C 1
ATOM 738 O O . SER A 1 109 ? 4.658 6.516 -15.278 1.00 86.56 109 SER A O 1
ATOM 740 N N . VAL A 1 110 ? 5.928 4.680 -15.049 1.00 88.06 110 VAL A N 1
ATOM 741 C CA . VAL A 1 110 ? 4.824 3.764 -14.764 1.00 88.06 110 VAL A CA 1
ATOM 742 C C . VAL A 1 110 ? 4.928 3.373 -13.299 1.00 88.06 110 VAL A C 1
ATOM 744 O O . VAL A 1 110 ? 5.985 2.936 -12.849 1.00 88.06 110 VAL A O 1
ATOM 747 N N . CYS A 1 111 ? 3.844 3.535 -12.551 1.00 90.50 111 CYS A N 1
ATOM 748 C CA . CYS A 1 111 ? 3.754 3.091 -11.165 1.00 90.50 111 CYS A CA 1
ATOM 749 C C . CYS A 1 111 ? 2.407 2.420 -10.925 1.00 90.50 111 CYS A C 1
ATOM 751 O O . CYS A 1 111 ? 1.413 2.752 -11.562 1.00 90.50 111 CYS A O 1
ATOM 753 N N . GLY A 1 112 ? 2.352 1.482 -9.994 1.00 89.69 112 GLY A N 1
ATOM 754 C CA . GLY A 1 112 ? 1.129 0.754 -9.703 1.00 89.69 112 GLY A CA 1
ATOM 755 C C . GLY A 1 112 ? 1.285 -0.132 -8.484 1.00 89.69 112 GLY A C 1
ATOM 756 O O . GLY A 1 112 ? 2.328 -0.135 -7.831 1.00 89.69 112 GLY A O 1
ATOM 757 N N . GLY A 1 113 ? 0.241 -0.891 -8.192 1.00 94.00 113 GLY A N 1
ATOM 758 C CA . GLY A 1 113 ? 0.230 -1.861 -7.110 1.00 94.00 113 GLY A CA 1
ATOM 759 C C . GLY A 1 113 ? -0.761 -2.974 -7.399 1.00 94.00 113 GLY A C 1
ATOM 760 O O . GLY A 1 113 ? -1.776 -2.752 -8.061 1.00 94.00 113 GLY A O 1
ATOM 761 N N . ALA A 1 114 ? -0.456 -4.164 -6.893 1.00 95.62 114 ALA A N 1
ATOM 762 C CA . ALA A 1 114 ? -1.335 -5.318 -6.947 1.00 95.62 114 ALA A CA 1
ATOM 763 C C . ALA A 1 114 ? -1.379 -5.990 -5.571 1.00 95.62 114 ALA A C 1
ATOM 765 O O . ALA A 1 114 ? -0.342 -6.190 -4.943 1.00 95.62 114 ALA A O 1
ATOM 766 N N . ASN A 1 115 ? -2.577 -6.350 -5.122 1.00 95.88 115 ASN A N 1
ATOM 767 C CA . ASN A 1 115 ? -2.810 -7.159 -3.935 1.00 95.88 115 ASN A CA 1
ATOM 768 C C . ASN A 1 115 ? -3.801 -8.273 -4.279 1.00 95.88 115 ASN A C 1
ATOM 770 O O . ASN A 1 115 ? -4.914 -7.988 -4.722 1.00 95.88 115 ASN A O 1
ATOM 774 N N . LEU A 1 116 ? -3.389 -9.522 -4.055 1.00 94.88 116 LEU A N 1
ATOM 775 C CA . LEU A 1 116 ? -4.170 -10.730 -4.325 1.00 94.88 116 LEU A CA 1
ATOM 776 C C . LEU A 1 116 ? -4.133 -11.663 -3.108 1.00 94.88 116 LEU A C 1
ATOM 778 O O . LEU A 1 116 ? -3.111 -11.804 -2.433 1.00 94.88 116 LEU A O 1
ATOM 782 N N . MET A 1 117 ? -5.245 -12.329 -2.829 1.00 93.69 117 MET A N 1
ATOM 783 C CA . MET A 1 117 ? -5.450 -13.240 -1.708 1.00 93.69 117 MET A CA 1
ATOM 784 C C . MET A 1 117 ? -5.382 -14.696 -2.177 1.00 93.69 117 MET A C 1
ATOM 786 O O . MET A 1 117 ? -6.345 -15.447 -2.086 1.00 93.69 117 MET A O 1
ATOM 790 N N . LEU A 1 118 ? -4.204 -15.115 -2.642 1.00 91.94 118 LEU A N 1
ATOM 791 C CA . LEU A 1 118 ? -4.002 -16.435 -3.260 1.00 91.94 118 LEU A CA 1
ATOM 792 C C . LEU A 1 118 ? -3.890 -17.603 -2.262 1.00 91.94 118 LEU A C 1
ATOM 794 O O . LEU A 1 118 ? -3.851 -18.761 -2.667 1.00 91.94 118 LEU A O 1
ATOM 798 N N . GLY A 1 119 ? -3.816 -17.319 -0.959 1.00 89.31 119 GLY A N 1
ATOM 799 C CA . GLY A 1 119 ? -3.666 -18.338 0.077 1.00 89.31 119 GLY A CA 1
ATOM 800 C C . GLY A 1 119 ? -4.233 -17.909 1.427 1.00 89.31 119 GLY A C 1
ATOM 801 O O . GLY A 1 119 ? -4.207 -16.731 1.794 1.00 89.31 119 GLY A O 1
ATOM 802 N N . ALA A 1 120 ? -4.724 -18.888 2.189 1.00 89.69 120 ALA A N 1
ATOM 803 C CA . ALA A 1 120 ? -5.371 -18.661 3.481 1.00 89.69 120 ALA A CA 1
ATOM 804 C C . ALA A 1 120 ? -4.391 -18.271 4.602 1.00 89.69 120 ALA A C 1
ATOM 806 O O . ALA A 1 120 ? -4.801 -17.631 5.567 1.00 89.69 120 ALA A O 1
ATOM 807 N N . THR A 1 121 ? -3.101 -18.605 4.479 1.00 93.56 121 THR A N 1
ATOM 808 C CA . THR A 1 121 ? -2.100 -18.418 5.545 1.00 93.56 121 THR A CA 1
ATOM 809 C C . THR A 1 121 ? -1.992 -16.967 6.007 1.00 93.56 121 THR A C 1
ATOM 811 O O . THR A 1 121 ? -2.026 -16.698 7.204 1.00 93.56 121 THR A O 1
ATOM 814 N N .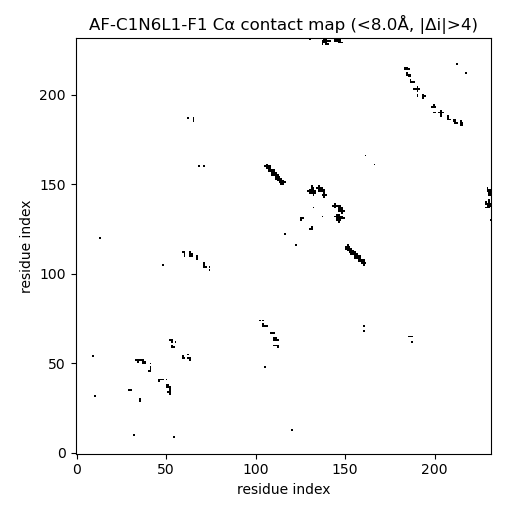 ASN A 1 122 ? -1.923 -16.016 5.069 1.00 90.38 122 ASN A N 1
ATOM 815 C CA . ASN A 1 122 ? -1.822 -14.599 5.418 1.00 90.38 122 ASN A CA 1
ATOM 816 C C . ASN A 1 122 ? -3.118 -14.094 6.081 1.00 90.38 122 ASN A C 1
ATOM 818 O O . ASN A 1 122 ? -3.082 -13.424 7.108 1.00 90.38 122 ASN A O 1
ATOM 822 N N . ALA A 1 123 ? -4.282 -14.492 5.553 1.00 89.50 123 ALA A N 1
ATOM 823 C CA . ALA A 1 123 ? -5.571 -14.145 6.152 1.00 89.50 123 ALA A CA 1
ATOM 824 C C . ALA A 1 123 ? -5.699 -14.678 7.591 1.00 89.50 123 ALA A C 1
ATOM 826 O O . ALA A 1 123 ? -6.158 -13.958 8.476 1.00 89.50 123 ALA A O 1
ATOM 827 N N . ALA A 1 124 ? -5.252 -15.914 7.833 1.00 92.81 124 ALA A N 1
ATOM 828 C CA . ALA A 1 124 ? -5.252 -16.530 9.155 1.00 92.81 124 ALA A CA 1
ATOM 829 C C . ALA A 1 124 ? -4.316 -15.800 10.131 1.00 92.81 124 ALA A C 1
ATOM 831 O O . ALA A 1 124 ? -4.717 -15.531 11.261 1.00 92.81 124 ALA A O 1
ATOM 832 N N . ALA A 1 125 ? -3.111 -15.424 9.692 1.00 94.31 125 ALA A N 1
ATOM 833 C CA . ALA A 1 125 ? -2.160 -14.675 10.513 1.00 94.31 125 ALA A CA 1
ATOM 834 C C . ALA A 1 125 ? -2.701 -13.289 10.911 1.00 94.31 125 ALA A C 1
ATOM 836 O O . ALA A 1 125 ? -2.667 -12.925 12.084 1.00 94.31 125 ALA A O 1
ATOM 837 N N . ILE A 1 126 ? -3.273 -12.542 9.961 1.00 94.25 126 ILE A N 1
ATOM 838 C CA . ILE A 1 126 ? -3.862 -11.217 10.220 1.00 94.25 126 ILE A CA 1
ATOM 839 C C . ILE A 1 126 ? -5.084 -11.330 11.148 1.00 94.25 126 ILE A C 1
ATOM 841 O O . ILE A 1 126 ? -5.266 -10.501 12.042 1.00 94.25 126 ILE A O 1
ATOM 845 N N . ARG A 1 127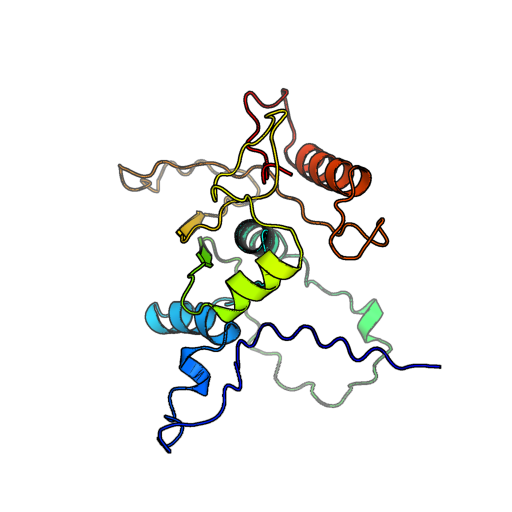 ? -5.907 -12.376 10.982 1.00 92.81 127 ARG A N 1
ATOM 846 C CA . ARG A 1 127 ? -7.017 -12.667 11.901 1.00 92.81 127 ARG A CA 1
ATOM 847 C C . ARG A 1 127 ? -6.513 -12.964 13.311 1.00 92.81 127 ARG A C 1
ATOM 849 O O . ARG A 1 127 ? -7.067 -12.434 14.266 1.00 92.81 127 ARG A O 1
ATOM 856 N N . ALA A 1 128 ? -5.477 -13.791 13.443 1.00 95.12 128 ALA A N 1
ATOM 857 C CA . ALA A 1 128 ? -4.871 -14.115 14.733 1.00 95.12 128 ALA A CA 1
ATOM 858 C C . ALA A 1 128 ? -4.262 -12.878 15.414 1.00 95.12 128 ALA A C 1
ATOM 860 O O . ALA A 1 128 ? -4.283 -12.783 16.637 1.00 95.12 128 ALA A O 1
ATOM 861 N N . ALA A 1 129 ? -3.791 -11.906 14.629 1.00 94.50 129 ALA A N 1
ATOM 862 C CA . ALA A 1 129 ? -3.335 -10.609 15.119 1.00 94.50 129 ALA A CA 1
ATOM 863 C C . ALA A 1 129 ? -4.477 -9.651 15.526 1.00 94.50 129 ALA A C 1
ATOM 865 O O . ALA A 1 129 ? -4.200 -8.531 15.944 1.00 94.50 129 ALA A O 1
ATOM 866 N N . GLY A 1 130 ? -5.748 -10.057 15.395 1.00 95.62 130 GLY A N 1
ATOM 867 C CA . GLY A 1 130 ? -6.906 -9.258 15.806 1.00 95.62 130 GLY A CA 1
ATOM 868 C C . GLY A 1 130 ? -7.202 -8.053 14.910 1.00 95.62 130 GLY A C 1
ATOM 869 O O . GLY A 1 130 ? -7.843 -7.114 15.361 1.00 95.62 130 GLY A O 1
ATOM 870 N N . MET A 1 131 ? -6.727 -8.047 13.658 1.00 97.50 131 MET A N 1
ATOM 871 C CA . MET A 1 131 ? -6.850 -6.874 12.778 1.00 97.50 131 MET A CA 1
ATOM 872 C C . MET A 1 131 ? -8.077 -6.904 11.847 1.00 97.50 131 MET A C 1
ATOM 874 O O . MET A 1 131 ? -8.377 -5.898 11.206 1.00 97.50 131 MET A O 1
ATOM 878 N N . LEU A 1 132 ? -8.761 -8.049 11.716 1.00 97.69 132 LEU A N 1
ATOM 879 C CA . LEU A 1 132 ? -9.889 -8.211 10.789 1.00 97.69 132 LEU A CA 1
ATOM 880 C C . LEU A 1 132 ? -11.236 -8.019 11.484 1.00 97.69 132 LEU A C 1
ATOM 882 O O . LEU A 1 132 ? -11.494 -8.673 12.494 1.00 97.69 132 LEU A O 1
ATOM 886 N N . ALA A 1 133 ? -12.112 -7.233 10.855 1.00 97.94 133 ALA A N 1
ATOM 887 C CA . ALA A 1 133 ? -13.514 -7.121 11.246 1.00 97.94 133 ALA A CA 1
ATOM 888 C C . ALA A 1 133 ? -14.214 -8.484 11.158 1.00 97.94 133 ALA A C 1
ATOM 890 O O . ALA A 1 133 ? -13.958 -9.272 10.237 1.00 97.94 133 ALA A O 1
ATOM 891 N N . VAL A 1 134 ? -15.137 -8.765 12.082 1.00 96.06 134 VAL A N 1
ATOM 892 C CA . VAL A 1 134 ? -15.848 -10.059 12.113 1.00 96.06 134 VAL A CA 1
ATOM 893 C C . VAL A 1 134 ? -16.744 -10.235 10.887 1.00 96.06 134 VAL A C 1
ATOM 895 O O . VAL A 1 134 ? -16.830 -11.330 10.332 1.00 96.06 134 VAL A O 1
ATOM 898 N N . ASP A 1 135 ? -17.374 -9.148 10.449 1.00 96.25 135 ASP A N 1
ATOM 899 C CA . ASP A 1 135 ? -18.228 -9.078 9.260 1.00 96.25 135 ASP A CA 1
ATOM 900 C C . ASP A 1 135 ? -17.442 -8.800 7.963 1.00 96.25 135 ASP A C 1
ATOM 902 O O . ASP A 1 135 ? -18.030 -8.742 6.880 1.00 96.25 135 ASP A O 1
ATOM 906 N N . GLY A 1 136 ? -16.117 -8.632 8.067 1.00 96.31 136 GLY A N 1
ATOM 907 C CA . GLY A 1 136 ? -15.227 -8.341 6.950 1.00 96.31 136 GLY A CA 1
ATOM 908 C C . GLY A 1 136 ? -15.432 -6.962 6.317 1.00 96.31 136 GLY A C 1
ATOM 909 O O . GLY A 1 136 ? -15.026 -6.779 5.170 1.00 96.31 136 GLY A O 1
ATOM 910 N N . ARG A 1 137 ? -16.061 -6.000 7.008 1.00 97.88 137 ARG A N 1
ATOM 911 C CA . ARG A 1 137 ? -16.311 -4.647 6.486 1.00 97.88 137 ARG A CA 1
ATOM 912 C C . ARG A 1 137 ? -15.470 -3.597 7.206 1.00 97.88 137 ARG A C 1
ATOM 914 O O . ARG A 1 137 ? -15.421 -3.560 8.427 1.00 97.88 137 ARG A O 1
ATOM 921 N N . CYS A 1 138 ? -14.886 -2.672 6.445 1.00 98.31 138 CYS A N 1
ATOM 922 C CA . CYS A 1 138 ? -14.280 -1.469 7.016 1.00 98.31 138 CYS A CA 1
ATOM 923 C C . CYS A 1 138 ? -15.388 -0.500 7.452 1.00 98.31 138 CYS A C 1
ATOM 925 O O . CYS A 1 138 ? -16.008 0.157 6.614 1.00 98.31 138 CYS A O 1
ATOM 927 N N . LYS A 1 139 ? -15.644 -0.408 8.758 1.00 98.38 139 LYS A N 1
ATOM 928 C CA . LYS A 1 139 ? -16.638 0.504 9.353 1.00 98.38 139 LYS A CA 1
ATOM 929 C C . LYS A 1 139 ? -15.983 1.826 9.757 1.00 98.38 139 LYS A C 1
ATOM 931 O O . LYS A 1 139 ? -15.958 2.219 10.918 1.00 98.38 139 LYS A O 1
ATOM 936 N N . THR A 1 140 ? -15.355 2.485 8.790 1.00 98.31 140 THR A N 1
ATOM 937 C CA . THR A 1 140 ? -14.537 3.680 9.015 1.00 98.31 140 THR A CA 1
ATOM 938 C C . THR A 1 140 ? -15.350 4.805 9.653 1.00 98.31 140 THR A C 1
ATOM 940 O O . THR A 1 140 ? -16.375 5.206 9.109 1.00 98.31 140 THR A O 1
ATOM 943 N N . PHE A 1 141 ? -14.853 5.337 10.776 1.00 98.00 141 PHE A N 1
ATOM 944 C CA . PHE A 1 141 ? -15.498 6.378 11.594 1.00 98.00 141 PHE A CA 1
ATOM 945 C C . PHE A 1 141 ? -16.782 5.954 12.325 1.00 98.00 141 PHE A C 1
ATOM 947 O O . PHE A 1 141 ? -17.390 6.787 12.997 1.00 98.00 141 PHE A O 1
ATOM 954 N N . ASP A 1 142 ? -17.185 4.688 12.231 1.00 98.38 142 ASP A N 1
ATOM 955 C CA . ASP A 1 142 ? -18.316 4.159 12.988 1.00 98.38 142 ASP A CA 1
ATOM 956 C C . ASP A 1 142 ? -17.893 3.799 14.420 1.00 98.38 142 ASP A C 1
ATOM 958 O O . ASP A 1 142 ? -16.769 3.354 14.658 1.00 98.38 142 ASP A O 1
ATOM 962 N N . ALA A 1 143 ? -18.802 3.955 15.386 1.00 97.75 143 ALA A N 1
ATOM 963 C CA . ALA A 1 143 ? -18.540 3.582 16.777 1.00 97.75 143 ALA A CA 1
ATOM 964 C C . ALA A 1 143 ? -18.349 2.062 16.965 1.00 97.75 143 ALA A C 1
ATOM 966 O O . ALA A 1 143 ? -17.725 1.640 17.934 1.00 97.75 143 ALA A O 1
ATOM 967 N N . GLY A 1 144 ? -18.885 1.250 16.049 1.00 97.56 144 GLY A N 1
ATOM 968 C CA . GLY A 1 144 ? -18.741 -0.204 15.986 1.00 97.56 144 GLY A CA 1
ATOM 969 C C . GLY A 1 144 ? -17.591 -0.690 15.097 1.00 97.56 144 GLY A C 1
ATOM 970 O O . GLY A 1 144 ? -17.619 -1.841 14.656 1.00 97.56 144 GLY A O 1
ATOM 971 N N . ALA A 1 145 ? -16.618 0.172 14.789 1.00 98.25 145 ALA A N 1
ATOM 972 C CA . ALA A 1 145 ? -15.358 -0.195 14.146 1.00 98.25 145 ALA A CA 1
ATOM 973 C C . ALA A 1 145 ? -14.625 -1.297 14.942 1.00 98.25 145 ALA A C 1
ATOM 975 O O . ALA A 1 145 ? -14.368 -1.146 16.134 1.00 98.25 145 ALA A O 1
ATOM 976 N N . ASP A 1 146 ? -14.316 -2.419 14.290 1.00 97.81 146 ASP A N 1
ATOM 977 C CA . ASP A 1 146 ? -13.765 -3.631 14.920 1.00 97.81 146 ASP A CA 1
ATOM 978 C C . ASP A 1 146 ? -12.625 -4.273 14.107 1.00 97.81 146 ASP A C 1
ATOM 980 O O . ASP A 1 146 ? -12.251 -5.420 14.354 1.00 97.81 146 ASP A O 1
ATOM 984 N N . GLY A 1 147 ? -12.079 -3.558 13.121 1.00 97.81 147 GLY A N 1
ATOM 985 C CA . GLY A 1 147 ? -11.065 -4.065 12.205 1.00 97.81 147 GLY A CA 1
ATOM 986 C C . GLY A 1 147 ? -11.363 -3.718 10.750 1.00 97.81 147 GLY A C 1
ATOM 987 O O . GLY A 1 147 ? -12.335 -3.040 10.421 1.00 97.81 147 GLY A O 1
ATOM 988 N N . TYR A 1 148 ? -10.515 -4.215 9.852 1.00 98.38 148 TYR A N 1
ATOM 989 C CA . TYR A 1 148 ? -10.672 -3.977 8.419 1.00 98.38 148 TYR A CA 1
ATOM 990 C C . TYR A 1 148 ? -11.123 -5.228 7.658 1.00 98.38 148 TYR A C 1
ATOM 992 O O . TYR A 1 148 ? -10.891 -6.368 8.070 1.00 98.38 148 TYR A O 1
ATOM 1000 N N . GLY A 1 149 ? -11.757 -5.001 6.509 1.00 97.31 149 GLY A N 1
ATOM 1001 C CA . GLY A 1 149 ? -12.039 -6.014 5.497 1.00 97.31 149 GLY A CA 1
ATOM 1002 C C . GLY A 1 149 ? -10.909 -6.122 4.479 1.00 97.31 149 GLY A C 1
ATOM 1003 O O . GLY A 1 149 ? -10.437 -5.109 3.964 1.00 97.31 149 GLY A O 1
ATOM 1004 N N . ARG A 1 150 ? -10.472 -7.342 4.146 1.00 96.56 150 ARG A N 1
ATOM 1005 C CA . ARG A 1 150 ? -9.460 -7.538 3.095 1.00 96.56 150 ARG A CA 1
ATOM 1006 C C . ARG A 1 150 ? -10.101 -7.429 1.711 1.00 96.56 150 ARG A C 1
ATOM 1008 O O . ARG A 1 150 ? -11.157 -8.005 1.473 1.00 96.56 150 ARG A O 1
ATOM 1015 N N . GLY A 1 151 ? -9.423 -6.746 0.793 1.00 95.00 151 GLY A N 1
ATOM 1016 C CA . GLY A 1 151 ? -9.831 -6.626 -0.607 1.00 95.00 151 GLY A CA 1
ATOM 1017 C C . GLY A 1 151 ? -8.692 -6.955 -1.566 1.00 95.00 151 GLY A C 1
ATOM 1018 O O . GLY A 1 151 ? -7.523 -6.915 -1.186 1.00 95.00 151 GLY A O 1
ATOM 1019 N N . GLU A 1 152 ? -9.032 -7.269 -2.811 1.00 97.12 152 GLU A N 1
ATOM 1020 C CA . GLU A 1 152 ? -8.079 -7.436 -3.911 1.00 97.12 152 GLU A CA 1
ATOM 1021 C C . GLU A 1 152 ? -8.165 -6.239 -4.849 1.00 97.12 152 GLU A C 1
ATOM 1023 O O . GLU A 1 152 ? -9.242 -5.683 -5.066 1.00 97.12 152 GLU A O 1
ATOM 1028 N N . ALA A 1 153 ? -7.028 -5.835 -5.403 1.00 96.06 153 ALA A N 1
ATOM 1029 C CA . ALA A 1 153 ? -6.975 -4.753 -6.373 1.00 96.06 153 ALA A CA 1
ATOM 1030 C C . ALA A 1 153 ? -5.695 -4.840 -7.200 1.00 96.06 153 ALA A C 1
ATOM 1032 O O . ALA A 1 153 ? -4.651 -5.266 -6.707 1.00 96.06 153 ALA A O 1
ATOM 1033 N N . CYS A 1 154 ? -5.768 -4.374 -8.442 1.00 95.62 154 CYS A N 1
ATOM 1034 C CA . CYS A 1 154 ? -4.611 -4.080 -9.273 1.00 95.62 154 CYS A CA 1
ATOM 1035 C C . CYS A 1 154 ? -4.859 -2.745 -9.974 1.00 95.62 154 CYS A C 1
ATOM 1037 O O . CYS A 1 154 ? -5.910 -2.555 -10.584 1.00 95.62 154 CYS A O 1
ATOM 1039 N N . GLY A 1 155 ? -3.914 -1.819 -9.861 1.00 91.50 155 GLY A N 1
ATOM 1040 C CA . GLY A 1 155 ? -4.009 -0.493 -10.461 1.00 91.50 155 GLY A CA 1
ATOM 1041 C C . GLY A 1 155 ? -2.659 -0.039 -10.989 1.00 91.50 155 GLY A C 1
ATOM 1042 O O . GLY A 1 155 ? -1.630 -0.271 -10.354 1.00 91.50 155 GLY A O 1
ATOM 1043 N N . VAL A 1 156 ? -2.669 0.611 -12.150 1.00 90.31 156 VAL A N 1
ATOM 1044 C CA . VAL A 1 156 ? -1.475 1.140 -12.815 1.00 90.31 156 VAL A CA 1
ATOM 1045 C C . VAL A 1 156 ? -1.757 2.562 -13.282 1.00 90.31 156 VAL A C 1
ATOM 1047 O O . VAL A 1 156 ? -2.813 2.846 -13.842 1.00 90.31 156 VAL A O 1
ATOM 1050 N N . PHE A 1 157 ? -0.787 3.440 -13.066 1.00 86.88 157 PHE A N 1
ATOM 1051 C CA . PHE A 1 157 ? -0.793 4.834 -13.470 1.00 86.88 157 PHE A CA 1
ATOM 1052 C C . PHE A 1 157 ? 0.405 5.110 -14.375 1.00 86.88 157 PHE A C 1
ATOM 1054 O O . PHE A 1 157 ? 1.533 4.695 -14.094 1.00 86.88 157 PHE A O 1
ATOM 1061 N N . LEU A 1 158 ? 0.151 5.859 -15.445 1.00 86.69 158 LEU A N 1
ATOM 1062 C CA . LEU A 1 158 ? 1.187 6.504 -16.235 1.00 86.69 158 LEU A CA 1
ATOM 1063 C C . LEU A 1 158 ? 1.332 7.939 -15.729 1.00 86.69 158 LEU A C 1
ATOM 1065 O O . LEU A 1 158 ? 0.404 8.740 -15.830 1.00 86.69 158 LEU A O 1
ATOM 1069 N N . LEU A 1 159 ? 2.496 8.257 -15.182 1.00 83.31 159 LEU A N 1
ATOM 1070 C CA . LEU A 1 159 ? 2.849 9.598 -14.746 1.00 83.31 159 LEU A CA 1
ATOM 1071 C C . LEU A 1 159 ? 3.619 10.300 -15.856 1.00 83.31 159 LEU A C 1
ATOM 1073 O O . LEU A 1 159 ? 4.537 9.723 -16.441 1.00 83.31 159 LEU A O 1
ATOM 1077 N N . ARG A 1 160 ? 3.271 11.560 -16.104 1.00 81.62 160 ARG A N 1
ATOM 1078 C CA . ARG A 1 160 ? 4.043 12.479 -16.939 1.00 81.62 160 ARG A CA 1
ATOM 1079 C C . ARG A 1 160 ? 4.637 13.558 -16.047 1.00 81.62 160 ARG A C 1
ATOM 1081 O O . ARG A 1 160 ? 3.911 14.216 -15.303 1.00 81.62 160 ARG A O 1
ATOM 1088 N N . HIS A 1 161 ? 5.945 13.745 -16.139 1.00 77.44 161 HIS A N 1
ATOM 1089 C CA . HIS A 1 161 ? 6.666 14.738 -15.351 1.00 77.44 161 HIS A CA 1
ATOM 1090 C C . HIS A 1 161 ? 6.698 16.063 -16.104 1.00 77.44 161 HIS A C 1
ATOM 1092 O O . HIS A 1 161 ? 7.155 16.128 -17.245 1.00 77.44 161 HIS A O 1
ATOM 1098 N N . SER A 1 162 ? 6.188 17.119 -15.472 1.00 66.19 162 SER A N 1
ATOM 1099 C CA . SER A 1 162 ? 6.302 18.481 -16.001 1.00 66.19 162 SER A CA 1
ATOM 1100 C C . SER A 1 162 ? 7.667 19.038 -15.599 1.00 66.19 162 SER A C 1
ATOM 1102 O O . SER A 1 162 ? 8.016 18.999 -14.420 1.00 66.19 162 SER A O 1
ATOM 1104 N N . GLY A 1 163 ? 8.459 19.504 -16.566 1.00 58.34 163 GLY A N 1
ATOM 1105 C CA . GLY A 1 163 ? 9.773 20.090 -16.291 1.00 58.34 163 GLY A CA 1
ATOM 1106 C C . GLY A 1 163 ? 9.690 21.381 -15.458 1.00 58.34 163 GLY A C 1
ATOM 1107 O O . GLY A 1 163 ? 8.617 21.991 -15.366 1.00 58.34 163 GLY A O 1
ATOM 1108 N N . PRO A 1 164 ? 10.811 21.825 -14.854 1.00 49.34 164 PRO A N 1
ATOM 1109 C CA . PRO A 1 164 ? 10.876 23.125 -14.194 1.00 49.34 164 PRO A CA 1
ATOM 1110 C C . PRO A 1 164 ? 10.559 24.227 -15.212 1.00 49.34 164 PRO A C 1
ATOM 1112 O O . PRO A 1 164 ? 11.168 24.282 -16.275 1.00 49.34 164 PRO A O 1
ATOM 1115 N N . GLY A 1 165 ? 9.583 25.082 -14.899 1.00 48.66 165 GLY A N 1
ATOM 1116 C CA . GLY A 1 165 ? 9.130 26.157 -15.791 1.00 48.66 165 GLY A CA 1
ATOM 1117 C C . GLY A 1 165 ? 7.737 25.965 -16.387 1.00 48.66 165 GLY A C 1
ATOM 1118 O O . GLY A 1 165 ? 7.237 26.898 -17.002 1.00 48.66 165 GLY A O 1
ATOM 1119 N N . GLY A 1 166 ? 7.082 24.817 -16.156 1.00 49.25 166 GLY A N 1
ATOM 1120 C CA . GLY A 1 166 ? 5.659 24.643 -16.468 1.00 49.25 166 GLY A CA 1
ATOM 1121 C C . GLY A 1 166 ? 5.308 25.015 -17.907 1.00 49.25 166 GLY A C 1
ATOM 1122 O O . GLY A 1 166 ? 4.283 25.660 -18.118 1.00 49.25 166 GLY A O 1
ATOM 1123 N N . GLU A 1 167 ? 6.171 24.663 -18.870 1.00 47.66 167 GLU A N 1
ATOM 1124 C CA . GLU A 1 167 ? 5.878 24.869 -20.286 1.00 47.66 167 GLU A CA 1
ATOM 1125 C C . GLU A 1 167 ? 4.491 24.299 -20.572 1.00 47.66 167 GLU A C 1
ATOM 1127 O O . GLU A 1 167 ? 4.215 23.115 -20.343 1.00 47.66 167 GLU A O 1
ATOM 1132 N N . SER A 1 168 ? 3.592 25.191 -20.991 1.00 44.44 168 SER A N 1
ATOM 1133 C CA . SER A 1 168 ? 2.267 24.822 -21.442 1.00 44.44 168 SER A CA 1
ATOM 1134 C C . SER A 1 168 ? 2.453 23.847 -22.587 1.00 44.44 168 SER A C 1
ATOM 1136 O O . SER A 1 168 ? 2.986 24.207 -23.635 1.00 44.44 168 SER A O 1
ATOM 1138 N N . ASP A 1 169 ? 2.020 22.618 -22.363 1.00 47.81 169 ASP A N 1
ATOM 1139 C CA . ASP A 1 169 ? 1.966 21.562 -23.359 1.00 47.81 169 ASP A CA 1
ATOM 1140 C C . ASP A 1 169 ? 0.838 21.898 -24.349 1.00 47.81 169 ASP A C 1
ATOM 1142 O O . ASP A 1 169 ? -0.224 21.281 -24.363 1.00 47.81 169 ASP A O 1
ATOM 1146 N N . SER A 1 170 ? 1.007 22.984 -25.105 1.00 43.03 170 SER A N 1
ATOM 1147 C CA . SER A 1 170 ? 0.070 23.420 -26.137 1.00 43.03 170 SER A CA 1
ATOM 1148 C C . SER A 1 170 ? 0.185 22.578 -27.408 1.00 43.03 170 SER A C 1
ATOM 1150 O O . SER A 1 170 ? -0.601 22.795 -28.326 1.00 43.03 170 SER A O 1
ATOM 1152 N N . ASP A 1 171 ? 1.102 21.601 -27.453 1.00 45.44 171 ASP A N 1
ATOM 1153 C CA . ASP A 1 171 ? 1.382 20.820 -28.662 1.00 45.44 171 ASP A CA 1
ATOM 1154 C C . ASP A 1 171 ? 1.358 19.287 -28.482 1.00 45.44 171 ASP A C 1
ATOM 1156 O O . ASP A 1 171 ? 1.343 18.555 -29.470 1.00 45.44 171 ASP A O 1
ATOM 1160 N N . GLN A 1 172 ? 1.242 18.745 -27.260 1.00 50.06 172 GLN A N 1
ATOM 1161 C CA . GLN A 1 172 ? 0.906 17.326 -27.086 1.00 50.06 172 GLN A CA 1
ATOM 1162 C C . GLN A 1 172 ? -0.538 17.167 -26.633 1.00 50.06 172 GLN A C 1
ATOM 1164 O O . GLN A 1 172 ? -0.879 17.289 -25.457 1.00 50.06 172 GLN A O 1
ATOM 1169 N N . LYS A 1 173 ? -1.409 16.841 -27.596 1.00 46.03 173 LYS A N 1
ATOM 1170 C CA . LYS A 1 173 ? -2.746 16.308 -27.319 1.00 46.03 173 LYS A CA 1
ATOM 1171 C C . LYS A 1 173 ? -2.603 15.133 -26.351 1.00 46.03 173 LYS A C 1
ATOM 1173 O O . LYS A 1 173 ? -2.278 14.025 -26.774 1.00 46.03 173 LYS A O 1
ATOM 1178 N N . VAL A 1 174 ? -2.892 15.354 -25.067 1.00 49.44 174 VAL A N 1
ATOM 1179 C CA . VAL A 1 174 ? -3.272 14.263 -24.169 1.00 49.44 174 VAL A CA 1
ATOM 1180 C C . VAL A 1 174 ? -4.419 13.550 -24.890 1.00 49.44 174 VAL A C 1
ATOM 1182 O O . VAL A 1 174 ? -5.394 14.229 -25.234 1.00 49.44 174 VAL A O 1
ATOM 1185 N N . PRO A 1 175 ? -4.299 12.255 -25.237 1.00 46.00 175 PRO A N 1
ATOM 1186 C CA . PRO A 1 175 ? -5.338 11.585 -25.999 1.00 46.00 175 PRO A CA 1
ATOM 1187 C C . PRO A 1 175 ? -6.681 11.795 -25.296 1.00 46.00 175 PRO A C 1
ATOM 1189 O O . PRO A 1 175 ? -6.803 11.591 -24.086 1.00 46.00 175 PRO A O 1
ATOM 1192 N N . ILE A 1 176 ? -7.652 12.300 -26.060 1.00 39.34 176 ILE A N 1
ATOM 1193 C CA . ILE A 1 176 ? -9.007 12.619 -25.607 1.00 39.34 176 ILE A CA 1
ATOM 1194 C C . ILE A 1 176 ? -9.546 11.395 -24.852 1.00 39.34 176 ILE A C 1
ATOM 1196 O O . ILE A 1 176 ? -9.732 10.341 -25.455 1.00 39.34 176 ILE A O 1
ATOM 1200 N N . GLY A 1 177 ? -9.739 11.524 -23.533 1.00 47.16 177 GLY A N 1
ATOM 1201 C CA . GLY A 1 177 ? -10.261 10.452 -22.672 1.00 47.16 177 GLY A CA 1
ATOM 1202 C C . GLY A 1 177 ? -9.524 10.206 -21.349 1.00 47.16 177 GLY A C 1
ATOM 1203 O O . GLY A 1 177 ? -10.012 9.424 -20.538 1.00 47.16 177 GLY A O 1
ATOM 1204 N N . VAL A 1 178 ? -8.383 10.852 -21.082 1.00 54.06 178 VAL A N 1
ATOM 1205 C CA . VAL A 1 178 ? -7.664 10.675 -19.804 1.00 54.06 178 VAL A CA 1
ATOM 1206 C C . VAL A 1 178 ? -8.248 11.583 -18.713 1.00 54.06 178 VAL A C 1
ATOM 1208 O O . VAL A 1 178 ? -8.130 12.806 -18.785 1.00 54.06 178 VAL A O 1
ATOM 1211 N N . LEU A 1 179 ? -8.823 10.987 -17.662 1.00 56.09 179 LEU A N 1
ATOM 1212 C CA . LEU A 1 179 ? -9.096 11.664 -16.390 1.00 56.09 179 LEU A CA 1
ATOM 1213 C C . LEU A 1 179 ? -7.747 11.935 -15.695 1.00 56.09 179 LEU A C 1
ATOM 1215 O O . LEU A 1 179 ? -7.237 11.106 -14.946 1.00 56.09 179 LEU A O 1
ATOM 1219 N N . GLY A 1 180 ? -7.105 13.053 -16.028 1.00 66.44 180 GLY A N 1
ATOM 1220 C CA . GLY A 1 180 ? -5.804 13.418 -15.472 1.00 66.44 180 GLY A CA 1
ATOM 1221 C C . GLY A 1 180 ? -5.942 14.052 -14.090 1.00 66.44 180 GLY A C 1
ATOM 1222 O O . GLY A 1 180 ? -6.647 15.046 -13.936 1.00 66.44 180 GLY A O 1
ATOM 1223 N N . VAL A 1 181 ? -5.237 13.514 -13.094 1.00 76.69 181 VAL A N 1
ATOM 1224 C CA . VAL A 1 181 ? -5.077 14.144 -11.774 1.00 76.69 181 VAL A CA 1
ATOM 1225 C C . VAL A 1 181 ? -3.646 14.658 -11.658 1.00 76.69 181 VAL A C 1
ATOM 1227 O O . VAL A 1 181 ? -2.694 13.931 -11.943 1.00 76.69 181 VAL A O 1
ATOM 1230 N N . ARG A 1 182 ? -3.484 15.918 -11.248 1.00 83.56 182 ARG A N 1
ATOM 1231 C CA . ARG A 1 182 ? -2.173 16.494 -10.937 1.00 83.56 182 ARG A CA 1
ATOM 1232 C C . ARG A 1 182 ? -1.771 16.094 -9.517 1.00 83.56 182 ARG A C 1
ATOM 1234 O O . ARG A 1 182 ? -2.547 16.277 -8.586 1.00 83.56 182 ARG A O 1
ATOM 1241 N N . VAL A 1 183 ? -0.556 15.571 -9.359 1.00 85.31 183 VAL A N 1
ATOM 1242 C CA . VAL A 1 183 ? 0.044 15.287 -8.047 1.00 85.31 183 VAL A CA 1
ATOM 1243 C C . VAL A 1 183 ? 0.973 16.440 -7.685 1.00 85.31 183 VAL A C 1
ATOM 1245 O O . VAL A 1 183 ? 2.107 16.499 -8.159 1.00 85.31 183 VAL A O 1
ATOM 1248 N N . ASP A 1 184 ? 0.482 17.370 -6.867 1.00 86.12 184 ASP A N 1
ATOM 1249 C CA . ASP A 1 184 ? 1.249 18.559 -6.477 1.00 86.12 184 ASP A CA 1
ATOM 1250 C C . ASP A 1 184 ? 2.421 18.221 -5.556 1.00 86.12 184 ASP A C 1
ATOM 1252 O O . ASP A 1 184 ? 3.541 18.672 -5.792 1.00 86.12 184 ASP A O 1
ATOM 1256 N N . ALA A 1 185 ? 2.181 17.379 -4.551 1.00 88.25 185 ALA A N 1
ATOM 1257 C CA . ALA A 1 185 ? 3.162 16.984 -3.549 1.00 88.25 185 ALA A CA 1
ATOM 1258 C C . ALA A 1 185 ? 2.908 15.572 -3.024 1.00 88.25 185 ALA A C 1
ATOM 1260 O O . ALA A 1 185 ? 1.815 15.020 -3.162 1.00 88.25 185 ALA A O 1
ATOM 1261 N N . SER A 1 186 ? 3.930 14.994 -2.399 1.00 92.31 186 SER A N 1
ATOM 1262 C CA . SER A 1 186 ? 3.839 13.685 -1.750 1.00 92.31 186 SER A CA 1
ATOM 1263 C C . SER A 1 186 ? 4.914 13.568 -0.679 1.00 92.31 186 SER A C 1
ATOM 1265 O O . SER A 1 186 ? 6.053 13.937 -0.945 1.00 92.31 186 SER A O 1
ATOM 1267 N N . ALA A 1 187 ? 4.591 12.973 0.464 1.00 94.25 187 ALA A N 1
ATOM 1268 C CA . ALA A 1 187 ? 5.553 12.711 1.529 1.00 94.25 187 ALA A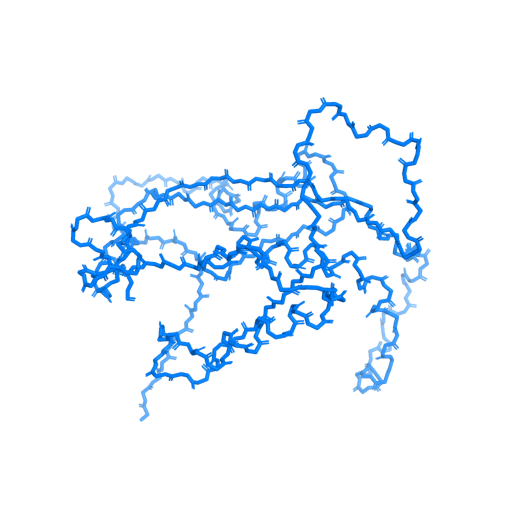 CA 1
ATOM 1269 C C . ALA A 1 187 ? 5.385 11.290 2.073 1.00 94.25 187 ALA A C 1
ATOM 1271 O O . ALA A 1 187 ? 4.280 10.741 2.070 1.00 94.25 187 ALA A O 1
ATOM 1272 N N . ALA A 1 188 ? 6.484 10.714 2.552 1.00 94.69 188 ALA A N 1
ATOM 1273 C CA . ALA A 1 188 ? 6.518 9.419 3.215 1.00 94.69 188 ALA A CA 1
ATOM 1274 C C . ALA A 1 188 ? 7.487 9.486 4.402 1.00 94.69 188 ALA A C 1
ATOM 1276 O O . ALA A 1 188 ? 8.599 9.992 4.269 1.00 94.69 188 ALA A O 1
ATOM 1277 N N . ASN A 1 189 ? 7.076 8.968 5.559 1.00 96.12 189 ASN A N 1
ATOM 1278 C CA . ASN A 1 189 ? 7.914 8.873 6.754 1.00 96.12 189 ASN A CA 1
ATOM 1279 C C . ASN A 1 189 ? 7.650 7.554 7.509 1.00 96.12 189 ASN A C 1
ATOM 1281 O O . ASN A 1 189 ? 7.027 6.639 6.968 1.00 96.12 189 ASN A O 1
ATOM 1285 N N . GLN A 1 190 ? 8.171 7.430 8.733 1.00 96.44 190 GLN A N 1
ATOM 1286 C CA . GLN A 1 190 ? 8.064 6.224 9.556 1.00 96.44 190 GLN A CA 1
ATOM 1287 C C . GLN A 1 190 ? 7.616 6.598 10.977 1.00 96.44 190 GLN A C 1
ATOM 1289 O O . GLN A 1 190 ? 8.059 7.608 11.526 1.00 96.44 190 GLN A O 1
ATOM 1294 N N . ASP A 1 191 ? 6.755 5.769 11.571 1.00 96.25 191 ASP A N 1
ATOM 1295 C CA . ASP A 1 191 ? 6.157 5.980 12.900 1.00 96.25 191 ASP A CA 1
ATOM 1296 C C . ASP A 1 191 ? 7.169 5.984 14.066 1.00 96.25 191 ASP A C 1
ATOM 1298 O O . ASP A 1 191 ? 6.849 6.394 15.186 1.00 96.25 191 ASP A O 1
ATOM 1302 N N . GLY A 1 192 ? 8.401 5.560 13.803 1.00 95.25 192 GLY A N 1
ATOM 1303 C CA . GLY A 1 192 ? 9.495 5.404 14.740 1.00 95.25 192 GLY A CA 1
ATOM 1304 C C . GLY A 1 192 ? 9.171 4.391 15.832 1.00 95.25 192 GLY A C 1
ATOM 1305 O O . GLY A 1 192 ? 8.539 3.357 15.615 1.00 95.25 192 GLY A O 1
ATOM 1306 N N . ARG A 1 193 ? 9.622 4.698 17.048 1.00 93.62 193 ARG A N 1
ATOM 1307 C CA . ARG A 1 193 ? 9.263 3.935 18.242 1.00 93.62 193 ARG A CA 1
ATOM 1308 C C . ARG A 1 193 ? 7.875 4.373 18.726 1.00 93.62 193 ARG A C 1
ATOM 1310 O O . ARG A 1 193 ? 7.767 5.363 19.446 1.00 93.62 193 ARG A O 1
ATOM 1317 N N . SER A 1 194 ? 6.837 3.639 18.331 1.00 91.56 194 SER A N 1
ATOM 1318 C CA . SER A 1 194 ? 5.448 3.829 18.775 1.00 91.56 194 SER A CA 1
ATOM 1319 C C . SER A 1 194 ? 5.051 2.815 19.869 1.00 91.56 194 SER A C 1
ATOM 1321 O O . SER A 1 194 ? 5.908 2.133 20.437 1.00 91.56 194 SER A O 1
ATOM 1323 N N . GLY A 1 195 ? 3.758 2.737 20.216 1.00 88.12 195 GLY A N 1
ATOM 1324 C CA . GLY A 1 195 ? 3.249 1.858 21.284 1.00 88.12 195 GLY A CA 1
ATOM 1325 C C . GLY A 1 195 ? 3.450 0.356 21.028 1.00 88.12 195 GLY A C 1
ATOM 1326 O O . GLY A 1 195 ? 3.523 -0.427 21.970 1.00 88.12 195 GLY A O 1
ATOM 1327 N N . SER A 1 196 ? 3.581 -0.044 19.764 1.00 93.81 196 SER A N 1
ATOM 1328 C CA . SER A 1 196 ? 4.010 -1.368 19.303 1.00 93.81 196 SER A CA 1
ATOM 1329 C C . SER A 1 196 ? 4.429 -1.253 17.834 1.00 93.81 196 SER A C 1
ATOM 1331 O O . SER A 1 196 ? 4.107 -0.261 17.189 1.00 93.81 196 SER A O 1
ATOM 1333 N N . LEU A 1 197 ? 5.095 -2.263 17.266 1.00 93.88 197 LEU A N 1
ATOM 1334 C CA . LEU A 1 197 ? 5.524 -2.234 15.856 1.00 93.88 197 LEU A CA 1
ATOM 1335 C C . LEU A 1 197 ? 4.371 -1.968 14.865 1.00 93.88 197 LEU A C 1
ATOM 1337 O O . LEU A 1 197 ? 4.604 -1.433 13.786 1.00 93.88 197 LEU A O 1
ATOM 1341 N N . THR A 1 198 ? 3.142 -2.340 15.227 1.00 93.94 198 THR A N 1
ATOM 1342 C CA . THR A 1 198 ? 1.944 -2.190 14.389 1.00 93.94 198 THR A CA 1
ATOM 1343 C C . THR A 1 198 ? 0.989 -1.105 14.890 1.00 93.94 198 THR A C 1
ATOM 1345 O O . THR A 1 198 ? -0.071 -0.920 14.297 1.00 93.94 198 THR A O 1
ATOM 1348 N N . ALA A 1 199 ? 1.313 -0.415 15.990 1.00 94.75 199 ALA A N 1
ATOM 1349 C CA . ALA A 1 199 ? 0.480 0.663 16.511 1.00 94.75 199 ALA A CA 1
ATOM 1350 C C . ALA A 1 199 ? 0.725 1.957 15.716 1.00 94.75 199 ALA A C 1
ATOM 1352 O O . ALA A 1 199 ? 1.888 2.360 15.582 1.00 94.75 199 ALA A O 1
ATOM 1353 N N . PRO A 1 200 ? -0.338 2.640 15.252 1.00 96.25 200 PRO A N 1
ATOM 1354 C CA . PRO A 1 200 ? -0.200 3.878 14.496 1.00 96.25 200 PRO A CA 1
ATOM 1355 C C . PRO A 1 200 ? 0.328 5.023 15.368 1.00 96.25 200 PRO A C 1
ATOM 1357 O O . PRO A 1 200 ? 0.013 5.116 16.558 1.00 96.25 200 PRO A O 1
ATOM 1360 N N . ASN A 1 201 ? 1.072 5.950 14.762 1.00 97.56 201 ASN A N 1
ATOM 1361 C CA . ASN A 1 201 ? 1.579 7.144 15.437 1.00 97.56 201 ASN A CA 1
ATOM 1362 C C . ASN A 1 201 ? 0.983 8.448 14.875 1.00 97.56 201 ASN A C 1
ATOM 1364 O O . ASN A 1 201 ? 1.375 8.945 13.819 1.00 97.56 201 ASN A O 1
ATOM 1368 N N . GLY A 1 202 ? 0.083 9.077 15.638 1.00 97.38 202 GLY A N 1
ATOM 1369 C CA . GLY A 1 202 ? -0.558 10.334 15.236 1.00 97.38 202 GLY A CA 1
ATOM 1370 C C . GLY A 1 202 ? 0.409 11.513 15.031 1.00 97.38 202 GLY A C 1
ATOM 1371 O O . GLY A 1 202 ? 0.136 12.387 14.210 1.00 97.38 202 GLY A O 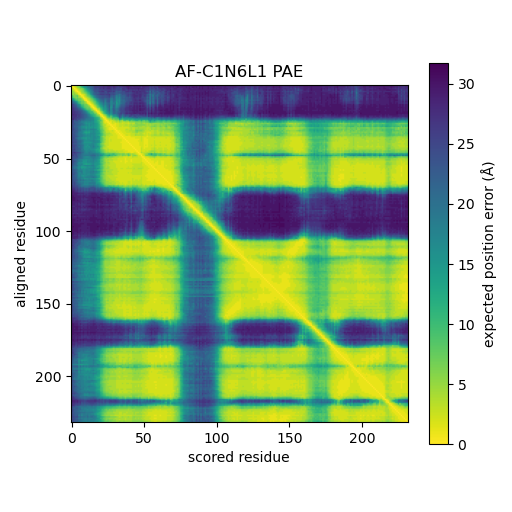1
ATOM 1372 N N . LEU A 1 203 ? 1.551 11.558 15.732 1.00 97.75 203 LEU A N 1
ATOM 1373 C CA . LEU A 1 203 ? 2.569 12.598 15.518 1.00 97.75 203 LEU A CA 1
ATOM 1374 C C . LEU A 1 203 ? 3.279 12.419 14.171 1.00 97.75 203 LEU A C 1
ATOM 1376 O O . LEU A 1 203 ? 3.457 13.399 13.449 1.00 97.75 203 LEU A O 1
ATOM 1380 N N . ALA A 1 204 ? 3.633 11.181 13.819 1.00 97.44 204 ALA A N 1
ATOM 1381 C CA . ALA A 1 204 ? 4.257 10.864 12.537 1.00 97.44 204 ALA A CA 1
ATOM 1382 C C . ALA A 1 204 ? 3.307 11.137 11.362 1.00 97.44 204 ALA A C 1
ATOM 1384 O O . ALA A 1 204 ? 3.709 11.775 10.388 1.00 97.44 204 ALA A O 1
ATOM 1385 N N . GLN A 1 205 ? 2.026 10.779 11.495 1.00 97.75 205 GLN A N 1
ATOM 1386 C CA . GLN A 1 205 ? 1.005 11.096 10.491 1.00 97.75 205 GLN A CA 1
ATOM 1387 C C . GLN A 1 205 ? 0.868 12.608 10.265 1.00 97.75 205 GLN A C 1
ATOM 1389 O O . GLN A 1 205 ? 0.868 13.067 9.122 1.00 97.75 205 GLN A O 1
ATOM 1394 N N . ARG A 1 206 ? 0.816 13.409 11.344 1.00 97.38 206 ARG A N 1
ATOM 1395 C CA . ARG A 1 206 ? 0.799 14.879 11.233 1.00 97.38 206 ARG A CA 1
ATOM 1396 C C . ARG A 1 206 ? 2.037 15.416 10.520 1.00 97.38 206 ARG A C 1
ATOM 1398 O O . ARG A 1 206 ? 1.904 16.323 9.703 1.00 97.38 206 ARG A O 1
ATOM 1405 N N . ALA A 1 207 ? 3.215 14.867 10.813 1.00 97.00 207 ALA A N 1
ATOM 1406 C CA . ALA A 1 207 ? 4.459 15.285 10.176 1.00 97.00 207 ALA A CA 1
ATOM 1407 C C . ALA A 1 207 ? 4.461 14.997 8.664 1.00 97.00 207 ALA A C 1
ATOM 1409 O O . ALA A 1 207 ? 4.797 15.892 7.894 1.00 97.00 207 ALA A O 1
ATOM 1410 N N . ALA A 1 208 ? 4.012 13.811 8.235 1.00 96.12 208 ALA A N 1
ATOM 1411 C CA . ALA A 1 208 ? 3.914 13.466 6.813 1.00 96.12 208 ALA A CA 1
ATOM 1412 C C . ALA A 1 208 ? 2.940 14.388 6.063 1.00 96.12 208 ALA A C 1
ATOM 1414 O O . ALA A 1 208 ? 3.258 14.903 4.992 1.00 96.12 208 ALA A O 1
ATOM 1415 N N . ILE A 1 209 ? 1.765 14.654 6.647 1.00 94.62 209 ILE A N 1
ATOM 1416 C CA . ILE A 1 209 ? 0.777 15.570 6.059 1.00 94.62 209 ILE A CA 1
ATOM 1417 C C . ILE A 1 209 ? 1.356 16.984 5.956 1.00 94.62 209 ILE A C 1
ATOM 1419 O O . ILE A 1 209 ? 1.248 17.615 4.907 1.00 94.62 209 ILE A O 1
ATOM 1423 N N . ALA A 1 210 ? 1.997 17.479 7.018 1.00 93.38 210 ALA A N 1
ATOM 1424 C CA . ALA A 1 210 ? 2.608 18.805 7.027 1.00 93.38 210 ALA A CA 1
ATOM 1425 C C . ALA A 1 210 ? 3.747 18.928 6.003 1.00 93.38 210 ALA A C 1
ATOM 1427 O O . ALA A 1 210 ? 3.918 19.981 5.394 1.00 93.38 210 ALA A O 1
ATOM 1428 N N . GLU A 1 211 ? 4.523 17.868 5.787 1.00 93.00 211 GLU A N 1
ATOM 1429 C CA . GLU A 1 211 ? 5.572 17.842 4.773 1.00 93.00 211 GLU A CA 1
ATOM 1430 C C . GLU A 1 211 ? 5.005 17.955 3.357 1.00 93.00 211 GLU A C 1
ATOM 1432 O O . GLU A 1 211 ? 5.389 18.879 2.638 1.00 93.00 211 GLU A O 1
ATOM 1437 N N . ALA A 1 212 ? 4.038 17.105 2.999 1.00 91.69 212 ALA A N 1
ATOM 1438 C CA . ALA A 1 212 ? 3.369 17.184 1.701 1.00 91.69 212 ALA A CA 1
ATOM 1439 C C . ALA A 1 212 ? 2.698 18.556 1.497 1.00 91.69 212 ALA A C 1
ATOM 1441 O O . ALA A 1 212 ? 2.782 19.142 0.421 1.00 91.69 212 ALA A O 1
ATOM 1442 N N . TRP A 1 213 ? 2.090 19.109 2.551 1.00 90.81 213 TRP A N 1
ATOM 1443 C CA . TRP A 1 213 ? 1.432 20.415 2.507 1.00 90.81 213 TRP A CA 1
ATOM 1444 C C . TRP A 1 213 ? 2.395 21.575 2.227 1.00 90.81 213 TRP A C 1
ATOM 1446 O O . TRP A 1 213 ? 2.070 22.489 1.470 1.00 90.81 213 TRP A O 1
ATOM 1456 N N . ARG A 1 214 ? 3.592 21.559 2.829 1.00 89.44 214 ARG A N 1
ATOM 1457 C CA . ARG A 1 214 ? 4.616 22.589 2.577 1.00 89.44 214 ARG A CA 1
ATOM 1458 C C . ARG A 1 214 ? 5.116 22.550 1.136 1.00 89.44 214 ARG A C 1
ATOM 1460 O O . ARG A 1 214 ? 5.387 23.602 0.568 1.00 89.44 214 ARG A O 1
ATOM 1467 N N . GLU A 1 215 ? 5.236 21.358 0.559 1.00 86.56 215 GLU A N 1
ATOM 1468 C CA . GLU A 1 215 ? 5.706 21.181 -0.815 1.00 86.56 215 GLU A CA 1
ATOM 1469 C C . GLU A 1 215 ? 4.639 21.575 -1.854 1.00 86.56 215 GLU A C 1
ATOM 1471 O O . GLU A 1 215 ? 4.982 22.083 -2.918 1.00 86.56 215 GLU A O 1
ATOM 1476 N N . SER A 1 216 ? 3.342 21.429 -1.550 1.00 84.50 216 SER A N 1
ATOM 1477 C CA . SER A 1 216 ? 2.258 21.703 -2.509 1.00 84.50 216 SER A CA 1
ATOM 1478 C C . SER A 1 216 ? 2.014 23.189 -2.835 1.00 84.50 216 SER A C 1
ATOM 1480 O O . SER A 1 216 ? 1.070 23.485 -3.560 1.00 84.50 216 SER A O 1
ATOM 1482 N N . ALA A 1 217 ? 2.813 24.126 -2.298 1.00 70.50 217 ALA A N 1
ATOM 1483 C CA . ALA A 1 217 ? 2.663 25.586 -2.449 1.00 70.50 217 ALA A CA 1
ATOM 1484 C C . ALA A 1 217 ? 1.194 26.092 -2.373 1.00 70.50 217 ALA A C 1
ATOM 1486 O O . ALA A 1 217 ? 0.694 26.712 -3.316 1.00 70.50 217 ALA A O 1
ATOM 1487 N N . PRO A 1 218 ? 0.451 25.803 -1.287 1.00 65.88 218 PRO A N 1
ATOM 1488 C CA . PRO A 1 218 ? -1.004 25.885 -1.312 1.00 65.88 218 PRO A CA 1
ATOM 1489 C C . PRO A 1 218 ? -1.532 27.320 -1.191 1.00 65.88 218 PRO A C 1
ATOM 1491 O O . PRO A 1 218 ? -1.159 28.065 -0.288 1.00 65.88 218 PRO A O 1
ATOM 1494 N N . ALA A 1 219 ? -2.495 27.667 -2.050 1.00 62.00 219 ALA A N 1
ATOM 1495 C CA . ALA A 1 219 ? -3.310 28.878 -1.919 1.00 62.00 219 ALA A CA 1
ATOM 1496 C C . ALA A 1 219 ? -4.561 28.677 -1.028 1.00 62.00 219 ALA A C 1
ATOM 1498 O O . ALA A 1 219 ? -5.180 29.657 -0.621 1.00 62.00 219 ALA A O 1
ATOM 1499 N N . SER A 1 220 ? -4.971 27.427 -0.734 1.00 70.62 220 SER A N 1
ATOM 1500 C CA . SER A 1 220 ? -6.185 27.115 0.052 1.00 70.62 220 SER A CA 1
ATOM 1501 C C . SER A 1 220 ? -6.191 25.693 0.648 1.00 70.62 220 SER A C 1
ATOM 1503 O O . SER A 1 220 ? -5.433 24.838 0.200 1.00 70.62 220 SER A O 1
ATOM 1505 N N . PHE A 1 221 ? -7.048 25.452 1.653 1.00 81.19 221 PHE A N 1
ATOM 1506 C CA . PHE A 1 221 ? -7.279 24.157 2.327 1.00 81.19 221 PHE A CA 1
ATOM 1507 C C . PHE A 1 221 ? -7.919 23.115 1.374 1.00 81.19 221 PHE A C 1
ATOM 1509 O O . PHE A 1 221 ? -8.684 23.523 0.492 1.00 81.19 221 PHE A O 1
ATOM 1516 N N . PRO A 1 222 ? -7.664 21.790 1.501 1.00 87.19 222 PRO A N 1
ATOM 1517 C CA . PRO A 1 222 ? -8.217 20.824 0.560 1.00 87.19 222 PRO A CA 1
ATOM 1518 C C . PRO A 1 222 ? -9.736 20.727 0.728 1.00 87.19 222 PRO A C 1
ATOM 1520 O O . PRO A 1 222 ? -10.268 20.789 1.835 1.00 87.19 222 PRO A O 1
ATOM 1523 N N . ARG A 1 223 ? -10.448 20.542 -0.388 1.00 90.88 223 ARG A N 1
ATOM 1524 C CA . ARG A 1 223 ? -11.914 20.389 -0.386 1.00 90.88 223 ARG A CA 1
ATOM 1525 C C . ARG A 1 223 ? -12.390 19.030 0.124 1.00 90.88 223 ARG A C 1
ATOM 1527 O O . ARG A 1 223 ? -13.536 18.910 0.539 1.00 90.88 223 ARG A O 1
ATOM 1534 N N . ALA A 1 224 ? -11.535 18.017 0.051 1.00 92.62 224 ALA A N 1
ATOM 1535 C CA . ALA A 1 224 ? -11.829 16.659 0.480 1.00 92.62 224 ALA A CA 1
ATOM 1536 C C . ALA A 1 224 ? -10.539 15.961 0.920 1.00 92.62 224 ALA A C 1
ATOM 1538 O O . ALA A 1 224 ? -9.453 16.294 0.444 1.00 92.62 224 ALA A O 1
ATOM 1539 N N . VAL A 1 225 ? -10.676 14.976 1.807 1.00 93.31 225 VAL A N 1
ATOM 1540 C CA . VAL A 1 225 ? -9.582 14.117 2.269 1.00 93.31 225 VAL A CA 1
ATOM 1541 C C . VAL A 1 225 ? -10.031 12.668 2.147 1.00 93.31 225 VAL A C 1
ATOM 1543 O O . VAL A 1 225 ? -11.045 12.283 2.724 1.00 93.31 225 VAL A O 1
ATOM 1546 N N . SER A 1 226 ? -9.262 11.863 1.417 1.00 95.44 226 SER A N 1
ATOM 1547 C CA . SER A 1 226 ? -9.383 10.405 1.454 1.00 95.44 226 SER A CA 1
ATOM 1548 C C . SER A 1 226 ? -8.429 9.880 2.520 1.00 95.44 226 SER A C 1
ATOM 1550 O O . SER A 1 226 ? -7.218 10.060 2.403 1.00 95.44 226 SER A O 1
ATOM 1552 N N . THR A 1 227 ? -8.956 9.270 3.578 1.00 97.00 227 THR A N 1
ATOM 1553 C CA . THR A 1 227 ? -8.145 8.744 4.685 1.00 97.00 227 THR A CA 1
ATOM 1554 C C . THR A 1 227 ? -7.699 7.305 4.420 1.00 97.00 227 THR A C 1
ATOM 1556 O O . THR A 1 227 ? -8.225 6.637 3.532 1.00 97.00 227 THR A O 1
ATOM 1559 N N . HIS A 1 228 ? -6.731 6.808 5.204 1.00 97.75 228 HIS A N 1
ATOM 1560 C CA . HIS A 1 228 ? -6.396 5.379 5.195 1.00 97.75 228 HIS A CA 1
ATOM 1561 C C . HIS A 1 228 ? -7.577 4.529 5.685 1.00 97.75 228 HIS A C 1
ATOM 1563 O O . HIS A 1 228 ? -7.911 3.525 5.065 1.00 97.75 228 HIS A O 1
ATOM 1569 N N . GLY A 1 229 ? -8.223 4.976 6.768 1.00 97.00 229 GLY A N 1
ATOM 1570 C CA . GLY A 1 229 ? -9.598 4.618 7.092 1.00 97.00 229 GLY A CA 1
ATOM 1571 C C . GLY A 1 229 ? -9.882 3.125 7.238 1.00 97.00 229 GLY A C 1
ATOM 1572 O O . GLY A 1 229 ? -10.873 2.649 6.698 1.00 97.00 229 GLY A O 1
ATOM 1573 N N . THR A 1 230 ? -9.056 2.384 7.973 1.00 97.56 230 THR A N 1
ATOM 1574 C CA . THR A 1 230 ? -9.188 0.924 8.122 1.00 97.56 230 THR A CA 1
ATOM 1575 C C . THR A 1 230 ? -10.437 0.468 8.881 1.00 97.56 230 THR A C 1
ATOM 1577 O O . THR A 1 230 ? -10.857 -0.665 8.685 1.00 97.56 230 THR A O 1
ATOM 1580 N N . GLY A 1 231 ? -11.057 1.325 9.703 1.00 96.75 231 GLY A N 1
ATOM 1581 C CA . GLY A 1 231 ? -12.177 0.927 10.572 1.00 96.75 231 GLY A CA 1
ATOM 1582 C C . GLY A 1 231 ? -11.711 0.267 11.872 1.00 96.75 231 GLY A C 1
ATOM 1583 O O . GLY A 1 231 ? -12.291 -0.724 12.302 1.00 96.75 231 GLY A O 1
ATOM 1584 N N . THR A 1 232 ? -10.647 0.814 12.465 1.00 94.19 232 THR A N 1
ATOM 1585 C CA . THR A 1 232 ? -9.999 0.372 13.712 1.00 94.19 232 THR A CA 1
ATOM 1586 C C . THR A 1 232 ? -9.990 1.482 14.744 1.00 94.19 232 THR A C 1
ATOM 1588 O O . THR A 1 232 ? -9.824 2.644 14.296 1.00 94.19 232 THR A O 1
#

Secondary structure (DSSP, 8-state):
------------------S------TTHHHHH-HHHHHHHHHHHHT--S-------GGGHHHHHHHHHHHHHHSTTS-S--HHHHTTS--TT--S--S-----PPPSEEEEEEEE----HHHHHHHHHTT-B-TTS---TT-TT---B----EEEEEEEEPPPTT----SSS---TT---------------S-SSTTS--HHHHHHHHHHHHHHT--SS--S---------

Mean predicted aligned error: 13.13 Å

InterPro domains:
  IPR014030 Beta-ketoacyl synthase-like, N-terminal domain [PF00109] (22-69)
  IPR014030 Beta-ketoacyl synthase-like, N-terminal domain [PF00109] (110-160)
  IPR016039 Thiolase-like [G3DSA:3.40.47.10] (3-232)
  IPR016039 Thiolase-like [SSF53901] (21-69)
  IPR016039 Thiolase-like [SSF53901] (106-216)
  IPR020841 Polyketide synthase, beta-ketoacyl synthase domain [PS52004] (1-232)
  IPR020841 Polyketide synthase, beta-ketoacyl synthase domain [SM00825] (4-231)
  IPR050091 Polyketide and Nonribosomal Peptide Biosynthesis Enzymes [PTHR43775] (110-232)

Solvent-accessible surface area (backbone atoms only — not comparable to full-atom values): 15460 Å² total; per-residue (Å²): 142,79,88,83,87,79,80,90,66,95,62,91,75,78,87,68,89,82,93,69,99,66,80,81,54,90,55,54,71,66,72,69,39,62,67,41,55,32,45,49,54,28,62,77,71,69,53,90,68,94,64,73,58,67,86,58,70,97,48,19,46,61,51,32,48,41,50,54,52,49,59,47,72,44,59,77,67,82,65,78,67,61,83,73,50,72,81,55,91,72,91,80,72,95,83,72,91,84,72,83,64,79,71,73,60,60,56,58,46,80,37,52,42,76,45,78,84,90,56,65,67,63,58,50,52,44,46,74,69,62,50,44,18,93,86,47,52,54,36,52,93,44,96,83,35,58,9,29,38,91,79,69,52,74,51,78,44,80,45,72,62,78,62,95,81,65,74,76,70,84,80,62,78,70,68,92,85,69,89,78,78,87,81,74,52,68,60,84,81,72,57,73,92,45,93,40,99,85,44,84,35,72,68,41,53,52,49,30,53,52,51,19,51,66,63,40,72,68,94,68,82,79,95,73,84,88,72,88,63,51,7,110

Radius of gyration: 22.39 Å; Cα contacts (8 Å, |Δi|>4): 185; chains: 1; bounding box: 61×63×55 Å

Sequence (232 aa):
MEYAHLGSGGGGGGGGGDRTGGDASPYAATGSALSVAAGRIAFAFGFGSTAVSVDTACSAALTAVHVARSGALHRGGFADDSSRLSNLNLNSYSNSERSASSASSSRHSVCGGANLMLGATNAAAIRAAGMLAVDGRCKTFDAGADGYGRGEACGVFLLRHSGPGGESDSDQKVPIGVLGVRVDASAANQDGRSGSLTAPNGLAQRAAIAEAWRESAPASFPRAVSTHGTGT

Foldseek 3Di:
DDDDPDDPDPPPPPPDDDDDPDPDDPCNVLVRDQQNPQVVVCVVVVPPDDGGGADPDLCRQQVQVQCLQCQLVCLVPVPDPVVVVVPPPPVDPPPDPPPPDRPPRPQKDKGWDWDDDPDCVVVVVCVVVQAADPVLDQPFPDPPQRHAHDDTDIDMDMDGDQDPPRPPPPPDPPDPPDPDDDQQFFFDDDLPDDPDNPDHHPVGVVVRVVRRVVRSPDPDDDPDDDDSRRSD

pLDDT: mean 74.65, std 24.38, range [23.53, 98.38]